Protein AF-R1BQ73-F1 (afdb_monomer_lite)

Secondary structure (DSSP, 8-state):
-------HIIIIIIHHHHHTTT---S--EEE---TT---SS--SEEEEEEEEETTEEEEEEEES-EETTTHHHHHHHHHHHHHHHHHHHHHHHTTTSS-PEEEEEEEE--TTTEE--GGGHHHHHHHTTPPPP-SPPPEEEE-TT---HHHHTTS-SSS--EEEES-STTT-PPPPP------

Structure (mmCIF, N/CA/C/O backbone):
data_AF-R1BQ73-F1
#
_entry.id   AF-R1BQ73-F1
#
loop_
_atom_site.group_PDB
_atom_site.id
_atom_site.type_symbol
_atom_site.label_atom_id
_atom_site.label_alt_id
_atom_site.label_comp_id
_atom_site.label_asym_id
_atom_site.label_entity_id
_atom_site.label_seq_id
_atom_site.pdbx_PDB_ins_code
_atom_site.Cartn_x
_atom_site.Cartn_y
_atom_site.Cartn_z
_atom_site.occupancy
_atom_site.B_iso_or_equiv
_atom_site.auth_seq_id
_atom_site.auth_comp_id
_atom_site.auth_asym_id
_atom_site.auth_atom_id
_atom_site.pdbx_PDB_model_num
ATOM 1 N N . ALA A 1 1 ? 12.752 10.382 31.338 1.00 39.78 1 ALA A N 1
ATOM 2 C CA . ALA A 1 1 ? 11.543 10.122 30.535 1.00 39.78 1 ALA A CA 1
ATOM 3 C C . ALA A 1 1 ? 11.871 8.960 29.618 1.00 39.78 1 ALA A C 1
ATOM 5 O O . ALA A 1 1 ? 12.782 9.094 28.811 1.00 39.78 1 ALA A O 1
ATOM 6 N N . GLU A 1 2 ? 11.263 7.800 29.846 1.00 38.06 2 GLU A N 1
ATOM 7 C CA . GLU A 1 2 ? 11.580 6.561 29.128 1.00 38.06 2 GLU A CA 1
ATOM 8 C C . GLU A 1 2 ? 11.291 6.732 27.631 1.00 38.06 2 GLU A C 1
ATOM 10 O O . GLU A 1 2 ? 10.144 6.796 27.194 1.00 38.06 2 GLU A O 1
ATOM 15 N N . GLY A 1 3 ? 12.361 6.890 26.851 1.00 43.69 3 GLY A N 1
ATOM 16 C CA . GLY A 1 3 ? 12.331 7.074 25.404 1.00 43.69 3 GLY A CA 1
ATOM 17 C C . GLY A 1 3 ? 12.045 5.765 24.677 1.00 43.69 3 GLY A C 1
ATOM 18 O O . GLY A 1 3 ? 12.916 5.234 23.994 1.00 43.69 3 GLY A O 1
ATOM 19 N N . GLY A 1 4 ? 10.834 5.231 24.837 1.00 57.94 4 GLY A N 1
ATOM 20 C CA . GLY A 1 4 ? 10.352 4.123 24.016 1.00 57.94 4 GLY A CA 1
ATOM 21 C C . GLY A 1 4 ? 10.293 4.534 22.542 1.00 57.94 4 GLY A C 1
ATOM 22 O O . GLY A 1 4 ? 9.899 5.658 22.224 1.00 57.94 4 GLY A O 1
ATOM 23 N N . ARG A 1 5 ? 10.689 3.633 21.630 1.00 68.25 5 ARG A N 1
ATOM 24 C CA . ARG A 1 5 ? 10.511 3.820 20.179 1.00 68.25 5 ARG A CA 1
ATOM 25 C C . ARG A 1 5 ? 9.045 4.159 19.901 1.00 68.25 5 ARG A C 1
ATOM 27 O O . ARG A 1 5 ? 8.162 3.328 20.087 1.00 68.25 5 ARG A O 1
ATOM 34 N N . LEU A 1 6 ? 8.796 5.389 19.470 1.00 76.75 6 LEU A N 1
ATOM 35 C CA . LEU A 1 6 ? 7.464 5.866 19.130 1.00 76.75 6 LEU A CA 1
ATOM 36 C C . LEU A 1 6 ? 7.040 5.225 17.806 1.00 76.75 6 LEU A C 1
ATOM 38 O O . LEU A 1 6 ? 7.741 5.382 16.811 1.00 76.75 6 LEU A O 1
ATOM 42 N N . ASN A 1 7 ? 5.918 4.507 17.792 1.00 89.44 7 ASN A N 1
ATOM 43 C CA . ASN A 1 7 ? 5.330 3.943 16.579 1.00 89.44 7 ASN A CA 1
ATOM 44 C C . ASN A 1 7 ? 4.313 4.946 15.996 1.00 89.44 7 ASN A C 1
ATOM 46 O O . ASN A 1 7 ? 3.218 5.078 16.552 1.00 89.44 7 ASN A O 1
ATOM 50 N N . PRO A 1 8 ? 4.633 5.666 14.901 1.00 92.25 8 PRO A N 1
ATOM 51 C CA . PRO A 1 8 ? 3.749 6.706 14.376 1.00 92.25 8 PRO A CA 1
ATOM 52 C C . PRO A 1 8 ? 2.437 6.140 13.828 1.00 92.25 8 PRO A C 1
ATOM 54 O O . PRO A 1 8 ? 1.391 6.760 13.971 1.00 92.25 8 PRO A O 1
ATOM 57 N N . LEU A 1 9 ? 2.450 4.931 13.253 1.00 95.25 9 LEU A N 1
ATOM 58 C CA . LEU A 1 9 ? 1.227 4.296 12.757 1.00 95.25 9 LEU A CA 1
ATOM 59 C C . LEU A 1 9 ? 0.255 3.996 13.908 1.00 95.25 9 LEU A C 1
ATOM 61 O O . LEU A 1 9 ? -0.950 4.219 13.798 1.00 95.25 9 LEU A O 1
ATOM 65 N N . GLU A 1 10 ? 0.778 3.526 15.039 1.00 95.44 10 GLU A N 1
ATOM 66 C CA . GLU A 1 10 ? -0.036 3.291 16.230 1.00 95.44 10 GLU A CA 1
ATOM 67 C C . GLU A 1 10 ? -0.560 4.592 16.841 1.00 95.44 10 GLU A C 1
ATOM 69 O O . GLU A 1 10 ? -1.753 4.706 17.145 1.00 95.44 10 GLU A O 1
ATOM 74 N N . LYS A 1 11 ? 0.330 5.568 17.025 1.00 95.38 11 LYS A N 1
ATOM 75 C CA . LYS A 1 11 ? 0.035 6.823 17.716 1.00 95.38 11 LYS A CA 1
ATOM 76 C C . LYS A 1 11 ? -0.854 7.754 16.897 1.00 95.38 11 LYS A C 1
ATOM 78 O O . LYS A 1 11 ? -1.794 8.317 17.451 1.00 95.38 11 LYS A O 1
ATOM 83 N N . ASP A 1 12 ? -0.547 7.930 15.617 1.00 97.00 12 ASP A N 1
ATOM 84 C CA . ASP A 1 12 ? -1.113 8.996 14.789 1.00 97.00 12 ASP A CA 1
ATOM 85 C C . ASP A 1 12 ? -2.249 8.488 13.880 1.00 97.00 12 ASP A C 1
ATOM 87 O O . ASP A 1 12 ? -3.017 9.293 13.356 1.00 97.00 12 ASP A O 1
ATOM 91 N N . VAL A 1 13 ? -2.428 7.164 13.739 1.00 97.75 13 VAL A N 1
ATOM 92 C CA . VAL A 1 13 ? -3.486 6.568 12.895 1.00 97.75 13 VAL A CA 1
ATOM 93 C C . VAL A 1 13 ? -4.411 5.638 13.679 1.00 97.75 13 VAL A C 1
ATOM 95 O O . VAL A 1 13 ? -5.591 5.950 13.840 1.00 97.75 13 VAL A O 1
ATOM 98 N N . ILE A 1 14 ? -3.905 4.516 14.202 1.00 97.50 14 ILE A N 1
ATOM 99 C CA . ILE A 1 14 ? -4.750 3.474 14.817 1.00 97.50 14 ILE A CA 1
ATOM 100 C C . ILE A 1 14 ? -5.421 3.988 16.094 1.00 97.50 14 ILE A C 1
ATOM 102 O O . ILE A 1 14 ? -6.637 3.885 16.240 1.00 97.50 14 ILE A O 1
ATOM 106 N N . THR A 1 15 ? -4.653 4.583 17.010 1.00 97.06 15 THR A N 1
ATOM 107 C CA . THR A 1 15 ? -5.192 5.078 18.286 1.00 97.06 15 THR A CA 1
ATOM 108 C C . THR A 1 15 ? -6.257 6.166 18.085 1.00 97.06 15 THR A C 1
ATOM 110 O O . THR A 1 15 ? -7.323 6.060 18.699 1.00 97.06 15 THR A O 1
ATOM 113 N N . PRO A 1 16 ? -6.048 7.189 17.228 1.00 97.50 16 PRO A N 1
ATOM 114 C CA . PRO A 1 16 ? -7.079 8.170 16.919 1.00 97.50 16 PRO A CA 1
ATOM 115 C C . PRO A 1 16 ? -8.324 7.555 16.281 1.00 97.50 16 PRO A C 1
ATOM 117 O O . PRO A 1 16 ? -9.424 7.928 16.681 1.00 97.50 16 PRO A O 1
ATOM 120 N N . LEU A 1 17 ? -8.179 6.605 15.349 1.00 97.69 17 LEU A N 1
ATOM 121 C CA . LEU A 1 17 ? -9.323 5.920 14.735 1.00 97.69 17 LEU A CA 1
ATOM 122 C C . LEU A 1 17 ? -10.163 5.171 15.777 1.00 97.69 17 LEU A C 1
ATOM 124 O O . LEU A 1 17 ? -11.385 5.311 15.773 1.0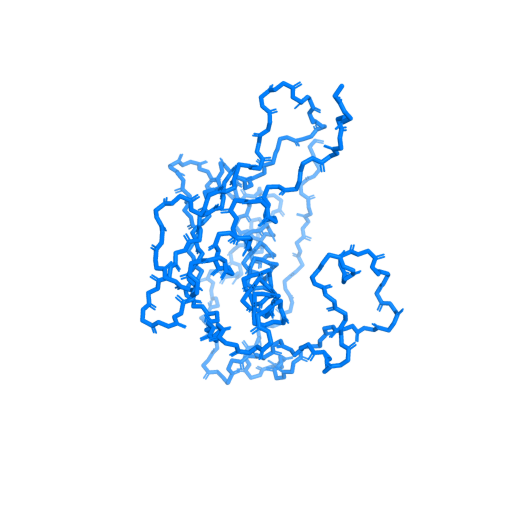0 97.69 17 LEU A O 1
ATOM 128 N N . CYS A 1 18 ? -9.530 4.449 16.707 1.00 97.31 18 CYS A N 1
ATOM 129 C CA . CYS A 1 18 ? -10.241 3.769 17.792 1.00 97.31 18 CYS A CA 1
ATOM 130 C C . CYS A 1 18 ? -10.946 4.768 18.723 1.00 97.31 18 CYS A C 1
ATOM 132 O O . CYS A 1 18 ? -12.147 4.664 18.955 1.00 97.31 18 CYS A O 1
ATOM 134 N N . LYS A 1 19 ? -10.221 5.778 19.229 1.00 96.94 19 LYS A N 1
ATOM 135 C CA . LYS A 1 19 ? -10.767 6.760 20.187 1.00 96.94 19 LYS A CA 1
ATOM 136 C C . LYS A 1 19 ? -11.910 7.588 19.607 1.00 96.94 19 LYS A C 1
ATOM 138 O O . LYS A 1 19 ? -12.814 7.978 20.337 1.00 96.94 19 LYS A O 1
ATOM 143 N N . ARG A 1 20 ? -11.856 7.864 18.305 1.00 95.25 20 ARG A N 1
ATOM 144 C CA . ARG A 1 20 ? -12.868 8.638 17.582 1.00 95.25 20 ARG A CA 1
ATOM 145 C C . ARG A 1 20 ? -13.931 7.767 16.929 1.00 95.25 20 ARG A C 1
ATOM 147 O O . ARG A 1 20 ? -14.682 8.276 16.110 1.00 95.25 20 ARG A O 1
ATOM 154 N N . ARG A 1 21 ? -13.986 6.470 17.239 1.00 95.25 21 ARG A N 1
ATOM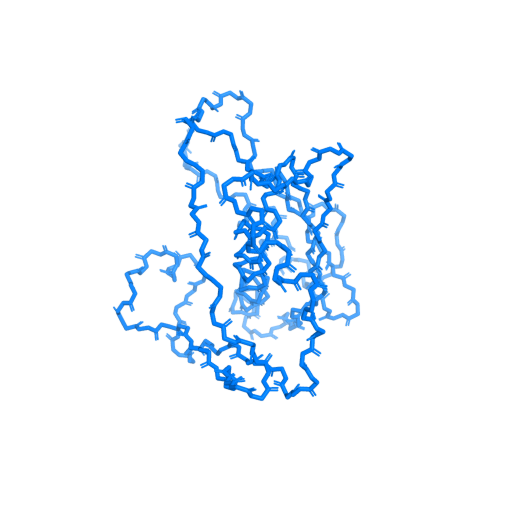 155 C CA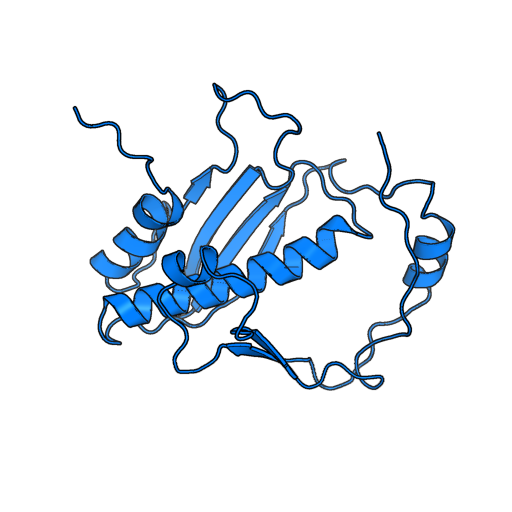 . ARG A 1 21 ? -15.035 5.569 16.738 1.00 95.25 21 ARG A CA 1
ATOM 156 C C . ARG A 1 21 ? -15.128 5.552 15.205 1.00 95.25 21 ARG A C 1
ATOM 158 O O . ARG A 1 21 ? -16.207 5.496 14.628 1.00 95.25 21 ARG A O 1
ATOM 165 N N . GLY A 1 22 ? -13.972 5.631 14.544 1.00 92.56 22 GLY A N 1
ATOM 166 C CA . GLY A 1 22 ? -13.855 5.658 13.087 1.00 92.56 22 GLY A CA 1
ATOM 167 C C . GLY A 1 22 ? -14.283 6.970 12.423 1.00 92.56 22 GLY A C 1
ATOM 168 O O . GLY A 1 22 ? -14.377 7.011 11.200 1.00 92.56 22 GLY A O 1
ATOM 169 N N . GLU A 1 23 ? -14.525 8.045 13.174 1.00 94.38 23 GLU A N 1
ATOM 170 C CA . GLU A 1 23 ? -14.870 9.335 12.579 1.00 94.38 23 GLU A CA 1
ATOM 171 C C . GLU A 1 23 ? -13.709 9.948 11.769 1.00 94.38 23 GLU A C 1
ATOM 173 O O . GLU A 1 23 ? -12.537 9.822 12.154 1.00 94.38 23 GLU A O 1
ATOM 178 N N . PRO A 1 24 ? -14.009 10.687 10.683 1.00 93.00 24 PRO A N 1
ATOM 179 C CA . PRO A 1 24 ? -12.996 11.350 9.872 1.00 93.00 24 PRO A CA 1
ATOM 180 C C . PRO A 1 24 ? -12.101 12.302 10.675 1.00 93.00 24 PRO A C 1
ATOM 182 O O . PRO A 1 24 ? -12.550 13.092 11.507 1.00 93.00 24 PRO A O 1
ATOM 185 N N . SER A 1 25 ? -10.808 12.281 10.362 1.00 92.38 25 SER A N 1
ATOM 186 C CA . SER A 1 25 ? -9.809 13.200 10.902 1.00 92.38 25 SER A CA 1
ATOM 187 C C . SER A 1 25 ? -8.858 13.625 9.790 1.00 92.38 25 SER A C 1
ATOM 189 O O . SER A 1 25 ? -8.503 12.825 8.929 1.00 92.38 25 SER A O 1
ATOM 191 N N . ARG A 1 26 ? -8.425 14.891 9.818 1.00 91.19 26 ARG A N 1
ATOM 192 C CA . ARG A 1 26 ? -7.438 15.438 8.870 1.00 91.19 26 ARG A CA 1
ATOM 193 C C . ARG A 1 26 ? -5.987 15.165 9.282 1.00 91.19 26 ARG A C 1
ATOM 195 O O . ARG A 1 26 ? -5.079 15.453 8.513 1.00 91.19 26 ARG A O 1
ATOM 202 N N . ASN A 1 27 ? -5.782 14.598 10.473 1.00 94.44 27 ASN A N 1
ATOM 203 C CA . ASN A 1 27 ? -4.470 14.474 11.112 1.00 94.44 27 ASN A CA 1
ATOM 204 C C . ASN A 1 27 ? -3.954 13.026 11.166 1.00 94.44 27 ASN A C 1
ATOM 206 O O . ASN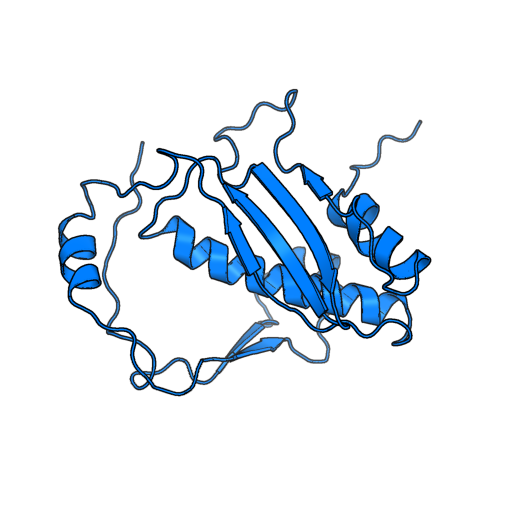 A 1 27 ? -3.028 12.751 11.919 1.00 94.44 27 ASN A O 1
ATOM 210 N N . LEU A 1 28 ? -4.551 12.096 10.411 1.00 97.44 28 LEU A N 1
ATOM 211 C CA . LEU A 1 28 ? -4.091 10.702 10.355 1.00 97.44 28 LEU A CA 1
ATOM 212 C C . LEU A 1 28 ? -2.910 10.584 9.380 1.00 97.44 28 LEU A C 1
ATOM 214 O O . LEU A 1 28 ? -3.053 10.065 8.275 1.00 97.44 28 LEU A O 1
ATOM 218 N N . ILE A 1 29 ? -1.764 11.157 9.749 1.00 97.12 29 ILE A N 1
ATOM 219 C CA . ILE A 1 29 ? -0.596 11.305 8.873 1.00 97.12 29 ILE A CA 1
ATOM 220 C C . ILE A 1 29 ? 0.631 10.695 9.547 1.00 97.12 29 ILE A C 1
ATOM 222 O O . ILE A 1 29 ? 0.907 10.967 10.711 1.00 97.12 29 ILE A O 1
ATOM 226 N N . VAL A 1 30 ? 1.396 9.920 8.782 1.00 95.94 30 VAL A N 1
ATOM 227 C CA . VAL A 1 30 ? 2.677 9.336 9.179 1.00 95.94 30 VAL A CA 1
ATOM 228 C C . VAL A 1 30 ? 3.787 9.910 8.301 1.00 95.94 30 VAL A C 1
ATOM 230 O O . VAL A 1 30 ? 3.710 9.836 7.072 1.00 95.94 30 VAL A O 1
ATOM 233 N N . SER A 1 31 ? 4.837 10.452 8.927 1.00 92.75 31 SER A N 1
ATOM 234 C CA . SER A 1 31 ? 6.104 10.758 8.248 1.00 92.75 31 SER A CA 1
ATOM 235 C C . SER A 1 31 ? 7.004 9.528 8.273 1.00 92.75 31 SER A C 1
ATOM 237 O O . SER A 1 31 ? 7.261 8.974 9.340 1.00 92.75 31 SER A O 1
ATOM 239 N N . LEU A 1 32 ? 7.495 9.118 7.105 1.00 91.44 32 LEU A N 1
ATOM 240 C CA . LEU A 1 32 ? 8.426 7.992 6.954 1.00 91.44 32 LEU A CA 1
ATOM 241 C C . LEU A 1 32 ? 9.879 8.455 6.805 1.00 91.44 32 LEU A C 1
ATOM 243 O O . LEU A 1 32 ? 10.794 7.640 6.715 1.00 91.44 32 LEU A O 1
ATOM 247 N N . VAL A 1 33 ? 10.097 9.771 6.789 1.00 87.19 33 VAL A N 1
ATOM 248 C CA . VAL A 1 33 ? 11.421 10.387 6.758 1.00 87.19 33 VAL A CA 1
ATOM 249 C C . VAL A 1 33 ? 11.648 11.093 8.084 1.00 87.19 33 VAL A C 1
ATOM 251 O O . VAL A 1 33 ? 10.822 11.898 8.520 1.00 87.19 33 VAL A O 1
ATOM 254 N N . HIS A 1 34 ? 12.782 10.799 8.714 1.00 84.38 34 HIS A N 1
ATOM 255 C CA . HIS A 1 34 ? 13.216 11.464 9.932 1.00 84.38 34 HIS A CA 1
ATOM 256 C C . HIS A 1 34 ? 14.450 12.326 9.623 1.00 84.38 34 HIS A C 1
ATOM 258 O O . HIS A 1 34 ? 15.513 11.764 9.359 1.00 84.38 34 HIS A O 1
ATOM 264 N N . PRO A 1 35 ? 14.352 13.672 9.645 1.00 80.31 35 PRO A N 1
ATOM 265 C CA . PRO A 1 35 ? 15.436 14.554 9.197 1.00 80.31 35 PRO A CA 1
ATOM 266 C C . PRO A 1 35 ? 16.765 14.350 9.927 1.00 80.31 35 PRO A C 1
ATOM 268 O O . PRO A 1 35 ? 17.824 14.507 9.332 1.00 80.31 35 PRO A O 1
ATOM 271 N N . SER A 1 36 ? 16.721 13.989 11.212 1.00 80.81 36 SER A N 1
ATOM 272 C CA . SER A 1 36 ? 17.933 13.777 12.010 1.00 80.81 36 SER A CA 1
ATOM 273 C C . SER A 1 36 ? 18.468 12.342 11.950 1.00 80.81 36 SER A C 1
ATOM 275 O O . SER A 1 36 ? 19.430 12.031 12.648 1.00 80.81 36 SER A O 1
ATOM 277 N N . GLN A 1 37 ? 17.826 11.446 11.194 1.00 79.31 37 GLN A N 1
ATOM 278 C CA . GLN A 1 37 ? 18.260 10.059 11.071 1.00 79.31 37 GLN A CA 1
ATOM 279 C C . GLN A 1 37 ? 18.924 9.853 9.713 1.00 79.31 37 GLN A C 1
ATOM 281 O O . GLN A 1 37 ? 18.264 9.831 8.673 1.00 79.31 37 GLN A O 1
ATOM 286 N N . ALA A 1 38 ? 20.242 9.664 9.733 1.00 76.88 38 ALA A N 1
ATOM 287 C CA . ALA A 1 38 ? 20.957 9.203 8.556 1.00 76.88 38 ALA A CA 1
ATOM 288 C C . ALA A 1 38 ? 20.481 7.785 8.201 1.00 76.88 38 ALA A C 1
ATOM 290 O O . ALA A 1 38 ? 20.379 6.910 9.062 1.00 76.88 38 ALA A O 1
ATOM 291 N N . THR A 1 39 ? 20.171 7.570 6.928 1.00 79.38 39 THR A N 1
ATOM 292 C CA . THR A 1 39 ? 19.784 6.267 6.378 1.00 79.38 39 THR A CA 1
ATOM 293 C C . THR A 1 39 ? 20.758 5.907 5.268 1.00 79.38 39 THR A C 1
ATOM 295 O O . THR A 1 39 ? 21.266 6.795 4.586 1.00 79.38 39 THR A O 1
ATOM 298 N N . VAL A 1 40 ? 21.034 4.611 5.093 1.00 78.69 40 VAL A N 1
ATOM 299 C CA . VAL A 1 40 ? 21.911 4.123 4.011 1.00 78.69 40 VAL A CA 1
ATOM 300 C C . VAL A 1 40 ? 21.343 4.523 2.647 1.00 78.69 40 VAL A C 1
ATOM 302 O O . VAL A 1 40 ? 22.082 4.922 1.754 1.00 78.69 40 VAL A O 1
ATOM 305 N N . GLN A 1 41 ? 20.015 4.481 2.515 1.00 78.12 41 GLN A N 1
ATOM 306 C CA . GLN A 1 41 ? 19.274 5.025 1.386 1.00 78.12 41 GLN A CA 1
ATOM 307 C C . GLN A 1 41 ? 18.032 5.754 1.912 1.00 78.12 41 GLN A C 1
ATOM 309 O O . GLN A 1 41 ? 17.320 5.193 2.752 1.00 78.12 41 GLN A O 1
ATOM 314 N N . PRO A 1 42 ? 17.732 6.979 1.440 1.00 77.88 42 PRO A N 1
ATOM 315 C CA . PRO A 1 42 ? 16.539 7.676 1.892 1.00 77.88 42 PRO A CA 1
ATOM 316 C C . PRO A 1 42 ? 15.274 6.937 1.436 1.00 77.88 42 PRO A C 1
ATOM 318 O O . PRO A 1 42 ? 15.216 6.423 0.319 1.00 77.88 42 PRO A O 1
ATOM 321 N N . ALA A 1 43 ? 14.222 6.939 2.254 1.00 82.56 43 ALA A N 1
ATOM 322 C CA . ALA A 1 43 ? 12.967 6.262 1.925 1.00 82.56 43 ALA A CA 1
ATOM 323 C C . ALA A 1 43 ? 12.339 6.810 0.628 1.00 82.56 43 ALA A C 1
ATOM 325 O O . ALA A 1 43 ? 12.235 8.026 0.453 1.00 82.56 43 ALA A O 1
ATOM 326 N N . CYS A 1 44 ? 11.916 5.926 -0.280 1.00 90.38 44 CYS A N 1
ATOM 327 C CA . CYS A 1 44 ? 11.204 6.302 -1.508 1.00 90.38 44 CYS A CA 1
ATOM 328 C C . CYS A 1 44 ? 9.823 6.896 -1.200 1.00 90.38 44 CYS A C 1
ATOM 330 O O . CYS A 1 44 ? 9.469 7.953 -1.723 1.00 90.38 44 CYS A O 1
ATOM 332 N N . THR A 1 45 ? 9.079 6.262 -0.290 1.00 94.19 45 THR A N 1
ATOM 333 C CA . THR A 1 45 ? 7.817 6.792 0.243 1.00 94.19 45 THR A CA 1
ATOM 334 C C . THR A 1 45 ? 8.121 7.731 1.405 1.00 94.19 45 THR A C 1
ATOM 336 O O . THR A 1 45 ? 8.754 7.333 2.379 1.00 94.19 45 THR A O 1
ATOM 339 N N . SER A 1 46 ? 7.696 8.987 1.298 1.00 93.75 46 SER A N 1
ATOM 340 C CA . SER A 1 46 ? 8.020 10.036 2.267 1.00 93.75 46 SER A CA 1
ATOM 341 C C . SER A 1 46 ? 6.957 10.204 3.350 1.00 93.75 46 SER A C 1
ATOM 343 O O . SER A 1 46 ? 7.291 10.475 4.504 1.00 93.75 46 SER A O 1
ATOM 345 N N . SER A 1 47 ? 5.684 10.024 3.001 1.00 95.88 47 SER A N 1
ATOM 346 C CA . SER A 1 47 ? 4.574 10.115 3.947 1.00 95.88 47 SER A CA 1
ATOM 347 C C . SER A 1 47 ? 3.385 9.256 3.526 1.00 95.88 47 SER A C 1
ATOM 349 O O . SER A 1 47 ? 3.221 8.923 2.350 1.00 95.88 47 SER A O 1
ATOM 351 N N . ALA A 1 48 ? 2.559 8.921 4.515 1.00 97.75 48 ALA A N 1
ATOM 352 C CA . ALA A 1 48 ? 1.308 8.194 4.362 1.00 97.75 48 ALA A CA 1
ATOM 353 C C . ALA A 1 48 ? 0.188 8.944 5.096 1.00 97.75 48 ALA A C 1
ATOM 355 O O . ALA A 1 48 ? 0.313 9.240 6.283 1.00 97.75 48 ALA A O 1
ATOM 356 N N . GLN A 1 49 ? -0.903 9.253 4.402 1.00 98.12 49 GLN A N 1
ATOM 357 C CA . GLN A 1 49 ? -2.084 9.906 4.955 1.00 98.12 49 GLN A CA 1
ATOM 358 C C . GLN A 1 49 ? -3.292 8.985 4.835 1.00 98.12 49 GLN A C 1
ATOM 360 O O . GLN A 1 49 ? -3.670 8.574 3.741 1.00 98.12 49 GLN A O 1
ATOM 365 N N . PHE A 1 50 ? -3.933 8.718 5.964 1.00 98.44 50 PHE A N 1
ATOM 366 C CA . PHE A 1 50 ? -5.173 7.967 6.038 1.00 98.44 50 PHE A CA 1
ATOM 367 C C . PHE A 1 50 ? -6.363 8.924 6.110 1.00 98.44 50 PHE A C 1
ATOM 369 O O . PHE A 1 50 ? -6.280 10.015 6.676 1.00 98.44 50 PHE A O 1
ATOM 376 N N . SER A 1 51 ? -7.499 8.521 5.553 1.00 97.56 51 SER A N 1
ATOM 377 C CA . SER A 1 51 ? -8.739 9.289 5.667 1.00 97.56 51 SER A CA 1
ATOM 378 C C . SER A 1 51 ? -9.946 8.366 5.687 1.00 97.56 51 SER A C 1
ATOM 380 O O . SER A 1 51 ? -9.941 7.329 5.034 1.00 97.56 51 SER A O 1
ATOM 382 N N . VAL A 1 52 ? -10.982 8.733 6.440 1.00 97.88 52 VAL A N 1
ATOM 383 C CA . VAL A 1 52 ? -12.238 7.977 6.460 1.00 97.88 52 VAL A CA 1
ATOM 384 C C . VAL A 1 52 ? -13.259 8.673 5.573 1.00 97.88 52 VAL A C 1
ATOM 386 O O . VAL A 1 52 ? -13.546 9.857 5.764 1.00 97.88 52 VAL A O 1
ATOM 389 N N . ARG A 1 53 ? -13.835 7.934 4.623 1.00 93.25 53 ARG A N 1
ATOM 390 C CA . ARG A 1 53 ? -14.906 8.403 3.741 1.00 93.25 53 ARG A CA 1
ATOM 391 C C . ARG A 1 53 ? -15.937 7.299 3.535 1.00 93.25 53 ARG A C 1
ATOM 393 O O . ARG A 1 53 ? -15.612 6.244 3.007 1.00 93.25 53 ARG A O 1
ATOM 400 N N . GLY A 1 54 ? -17.186 7.550 3.931 1.00 90.19 54 GLY A N 1
ATOM 401 C CA . GLY A 1 54 ? -18.302 6.629 3.676 1.00 90.19 54 GLY A CA 1
ATOM 402 C C . GLY A 1 54 ? -18.099 5.219 4.244 1.00 90.19 54 GLY A C 1
ATOM 403 O O . GLY A 1 54 ? -18.361 4.248 3.547 1.00 90.19 54 GLY A O 1
ATOM 404 N N . GLY A 1 55 ? -17.572 5.101 5.469 1.00 94.31 55 GLY A N 1
ATOM 405 C CA . GLY A 1 55 ? -17.280 3.802 6.098 1.00 94.31 55 GLY A CA 1
ATOM 406 C C . GLY A 1 55 ? -16.022 3.101 5.569 1.00 94.31 55 GLY A C 1
ATOM 407 O O . GLY A 1 55 ? -15.725 1.982 5.979 1.00 94.31 55 GLY A O 1
ATOM 408 N N . SER A 1 56 ? -15.262 3.758 4.692 1.00 97.25 56 SER A N 1
ATOM 409 C CA . SER A 1 56 ? -14.031 3.233 4.112 1.00 97.25 56 SER A CA 1
ATOM 410 C C . SER A 1 56 ? -12.810 4.032 4.562 1.00 97.25 56 SER A C 1
ATOM 412 O O . SER A 1 56 ? -12.871 5.257 4.664 1.00 97.25 56 SER A O 1
ATOM 414 N N . LEU A 1 57 ? -11.701 3.341 4.820 1.00 98.44 57 LEU A N 1
ATOM 415 C CA . LEU A 1 57 ? -10.388 3.906 5.104 1.00 98.44 57 LEU A CA 1
ATOM 416 C C . LEU A 1 57 ? -9.593 3.991 3.797 1.00 98.44 57 LEU A C 1
ATOM 418 O O . LEU A 1 57 ? -9.190 2.968 3.248 1.00 98.44 57 LEU A O 1
ATOM 422 N N . ASP A 1 58 ? -9.374 5.201 3.303 1.00 98.25 58 ASP A N 1
ATOM 423 C CA . ASP A 1 58 ? -8.532 5.489 2.141 1.00 98.25 58 ASP A CA 1
ATOM 424 C C . ASP A 1 58 ? -7.097 5.809 2.597 1.00 98.25 58 ASP A C 1
ATOM 426 O O . ASP A 1 58 ? -6.885 6.329 3.698 1.00 98.25 58 ASP A O 1
ATOM 430 N N . LEU A 1 59 ? -6.119 5.548 1.726 1.00 98.56 59 LEU A N 1
ATOM 431 C CA . LEU A 1 59 ? -4.697 5.818 1.944 1.00 98.56 59 LEU A CA 1
ATOM 432 C C . LEU A 1 59 ? -4.112 6.598 0.766 1.00 98.56 59 LEU A C 1
ATOM 434 O O . LEU A 1 59 ? -4.198 6.165 -0.381 1.00 98.56 59 LEU A O 1
ATOM 438 N N . ALA A 1 60 ? -3.476 7.727 1.056 1.00 98.12 60 ALA A N 1
ATOM 439 C CA . ALA A 1 60 ? -2.695 8.506 0.108 1.00 98.12 60 ALA A CA 1
ATOM 440 C C . ALA A 1 60 ? -1.216 8.490 0.506 1.00 98.12 60 ALA A C 1
ATOM 442 O O . ALA A 1 60 ? -0.868 8.778 1.651 1.00 98.12 60 ALA A O 1
ATOM 443 N N . LEU A 1 61 ? -0.342 8.164 -0.439 1.00 98.06 61 LEU A N 1
ATOM 444 C CA . LEU A 1 61 ? 1.105 8.120 -0.257 1.00 98.06 61 LEU A CA 1
ATOM 445 C C . LEU A 1 61 ? 1.767 9.212 -1.080 1.00 98.06 61 LEU A C 1
ATOM 447 O O . LEU A 1 61 ? 1.360 9.448 -2.213 1.00 98.06 61 LEU A O 1
ATOM 451 N N . GLN A 1 62 ? 2.830 9.809 -0.551 1.00 97.06 62 GLN A N 1
ATOM 452 C CA . GLN A 1 62 ? 3.732 10.661 -1.322 1.00 97.06 62 GLN A CA 1
ATOM 453 C C . GLN A 1 62 ? 5.045 9.911 -1.537 1.00 97.06 62 GLN A C 1
ATOM 455 O O . GLN A 1 62 ? 5.712 9.573 -0.556 1.00 97.06 62 GLN A O 1
ATOM 460 N N . GLN A 1 63 ? 5.448 9.677 -2.788 1.00 96.44 63 GLN A N 1
ATOM 461 C CA . GLN A 1 63 ? 6.761 9.097 -3.089 1.00 96.44 63 GLN A CA 1
ATOM 462 C C . GLN A 1 63 ? 7.665 10.116 -3.774 1.00 96.44 63 GLN A C 1
ATOM 464 O O . GLN A 1 63 ? 7.352 10.629 -4.847 1.00 96.44 63 GLN A O 1
ATOM 469 N N . ARG A 1 64 ? 8.825 10.385 -3.171 1.00 93.75 64 ARG A N 1
ATOM 470 C CA . ARG A 1 64 ? 9.843 11.285 -3.739 1.00 93.75 64 ARG A CA 1
ATOM 471 C C . ARG A 1 64 ? 10.601 10.662 -4.915 1.00 93.75 64 ARG A C 1
ATOM 473 O O . ARG A 1 64 ? 11.287 11.374 -5.635 1.00 93.75 64 ARG A O 1
ATOM 480 N N . SER A 1 65 ? 10.531 9.341 -5.053 1.00 93.00 65 SER A N 1
ATOM 481 C CA . SER A 1 65 ? 11.269 8.537 -6.025 1.00 93.00 65 SER A CA 1
ATOM 482 C C . SER A 1 65 ? 10.514 7.227 -6.216 1.00 93.00 65 SER A C 1
ATOM 484 O O . SER A 1 65 ? 10.189 6.585 -5.220 1.00 93.00 65 SER A O 1
ATOM 486 N N . SER A 1 66 ? 10.217 6.842 -7.453 1.00 94.62 66 SER A N 1
ATOM 487 C CA . SER A 1 66 ? 9.492 5.609 -7.760 1.00 94.62 66 SER A CA 1
ATOM 488 C C . SER A 1 66 ? 10.019 4.988 -9.054 1.00 94.62 66 SER A C 1
ATOM 490 O O . SER A 1 66 ? 9.852 5.562 -10.133 1.00 94.62 66 SER A O 1
ATOM 492 N N . ASP A 1 67 ? 10.671 3.829 -8.926 1.00 94.12 67 ASP A N 1
ATOM 493 C CA . ASP A 1 67 ? 10.973 2.957 -10.062 1.00 94.12 67 ASP A CA 1
ATOM 494 C C . ASP A 1 67 ? 9.653 2.351 -10.538 1.00 94.12 67 ASP A C 1
ATOM 496 O O . ASP A 1 67 ? 9.057 1.521 -9.849 1.00 94.12 67 ASP A O 1
ATOM 500 N N . VAL A 1 68 ? 9.177 2.778 -11.704 1.00 93.06 68 VAL A N 1
ATOM 501 C CA . VAL A 1 68 ? 7.846 2.402 -12.196 1.00 93.06 68 VAL A CA 1
ATOM 502 C C . VAL A 1 68 ? 7.748 0.941 -12.640 1.00 93.06 68 VAL A C 1
ATOM 504 O O . VAL A 1 68 ? 6.636 0.445 -12.810 1.00 93.06 68 VAL A O 1
ATOM 507 N N . ILE A 1 69 ? 8.877 0.248 -12.829 1.00 92.50 69 ILE A N 1
ATOM 508 C CA . ILE A 1 69 ? 8.907 -1.145 -13.289 1.00 92.50 69 ILE A CA 1
ATOM 509 C C . ILE A 1 69 ? 8.952 -2.108 -12.105 1.00 92.50 69 ILE A C 1
ATOM 511 O O . ILE A 1 69 ? 8.190 -3.073 -12.070 1.00 92.50 69 ILE A O 1
ATOM 515 N N . LEU A 1 70 ? 9.841 -1.858 -11.142 1.00 90.88 70 LEU A N 1
ATOM 516 C CA . LEU A 1 70 ? 10.052 -2.745 -9.994 1.00 90.88 70 LEU A CA 1
ATOM 517 C C . LEU A 1 70 ? 9.408 -2.219 -8.712 1.00 90.88 70 LEU A C 1
ATOM 519 O O . LEU A 1 70 ? 8.686 -2.951 -8.033 1.00 90.88 70 LEU A O 1
ATOM 523 N N . GLY A 1 71 ? 9.671 -0.956 -8.380 1.00 92.31 71 GLY A N 1
ATOM 524 C CA . GLY A 1 71 ? 9.282 -0.358 -7.105 1.00 92.31 71 GLY A CA 1
ATOM 525 C C . GLY A 1 71 ? 7.780 -0.125 -6.998 1.00 92.31 71 GLY A C 1
ATOM 526 O O . GLY A 1 71 ? 7.144 -0.613 -6.070 1.00 92.31 71 GLY A O 1
ATOM 527 N N . LEU A 1 72 ? 7.190 0.569 -7.972 1.00 94.38 72 LEU A N 1
ATOM 528 C CA . LEU A 1 72 ? 5.792 0.990 -7.919 1.00 94.38 72 LEU A CA 1
ATOM 529 C C . LEU A 1 72 ? 4.798 -0.186 -7.817 1.00 94.38 72 LEU A C 1
ATOM 531 O O . LEU A 1 72 ? 3.901 -0.104 -6.974 1.00 94.38 72 LEU A O 1
ATOM 535 N N . PRO A 1 73 ? 4.921 -1.287 -8.592 1.00 93.06 73 PRO A N 1
ATOM 536 C CA . PRO A 1 73 ? 4.025 -2.436 -8.434 1.00 93.06 73 PRO A CA 1
ATOM 537 C C . PRO A 1 73 ? 4.155 -3.104 -7.060 1.00 93.06 73 PRO A C 1
ATOM 539 O O . PRO A 1 73 ? 3.147 -3.477 -6.456 1.00 93.06 73 PRO A O 1
ATOM 542 N N . HIS A 1 74 ? 5.384 -3.222 -6.548 1.00 92.62 74 HIS A N 1
ATOM 543 C CA . HIS A 1 74 ? 5.645 -3.773 -5.221 1.00 92.62 74 HIS A CA 1
ATOM 544 C C . HIS A 1 74 ? 5.053 -2.883 -4.119 1.00 92.62 74 HIS A C 1
ATOM 546 O O . HIS A 1 74 ? 4.345 -3.371 -3.238 1.00 92.62 74 HIS A O 1
ATOM 552 N N . ASP A 1 75 ? 5.269 -1.570 -4.202 1.00 94.75 75 ASP A N 1
ATOM 553 C CA . ASP A 1 75 ? 4.728 -0.597 -3.256 1.00 94.75 75 ASP A CA 1
ATOM 554 C C . ASP A 1 75 ? 3.197 -0.597 -3.267 1.00 94.75 75 ASP A C 1
ATOM 556 O O . ASP A 1 75 ? 2.578 -0.608 -2.204 1.00 94.75 75 ASP A O 1
ATOM 560 N N . ALA A 1 76 ? 2.568 -0.651 -4.444 1.00 94.81 76 ALA A N 1
ATOM 561 C CA . ALA A 1 76 ? 1.116 -0.747 -4.555 1.00 94.81 76 ALA A CA 1
ATOM 562 C C . ALA A 1 76 ? 0.572 -1.993 -3.836 1.00 94.81 76 ALA A C 1
ATOM 564 O O . ALA A 1 76 ? -0.404 -1.897 -3.088 1.00 94.81 76 ALA A O 1
ATOM 565 N N . TYR A 1 77 ? 1.231 -3.145 -3.999 1.00 92.88 77 TYR A N 1
ATOM 566 C CA . TYR A 1 77 ? 0.866 -4.370 -3.293 1.00 92.88 77 TYR A CA 1
ATOM 567 C C . TYR A 1 77 ? 1.040 -4.226 -1.775 1.00 92.88 77 TYR A C 1
ATOM 569 O O . TYR A 1 77 ? 0.071 -4.391 -1.030 1.00 92.88 77 TYR A O 1
ATOM 577 N N . VAL A 1 78 ? 2.233 -3.855 -1.303 1.00 93.12 78 VAL A N 1
ATOM 578 C CA . VAL A 1 78 ? 2.541 -3.762 0.134 1.00 93.12 78 VAL A CA 1
ATOM 579 C C . VAL A 1 78 ? 1.629 -2.761 0.839 1.00 93.12 78 VAL A C 1
ATOM 581 O O . VAL A 1 78 ? 1.051 -3.073 1.882 1.00 93.12 78 VAL A O 1
ATOM 584 N N . TRP A 1 79 ? 1.431 -1.576 0.263 1.00 96.50 79 TRP A N 1
ATOM 585 C CA . TRP A 1 79 ? 0.577 -0.561 0.871 1.00 96.50 79 TRP A CA 1
ATOM 586 C C . TRP A 1 79 ? -0.907 -0.911 0.825 1.00 96.50 79 TRP A C 1
ATOM 588 O O . TRP A 1 79 ? -1.634 -0.536 1.747 1.00 96.50 79 TRP A O 1
ATOM 598 N N . SER A 1 80 ? -1.360 -1.675 -0.176 1.00 95.38 80 SER A N 1
ATOM 599 C CA . SER A 1 80 ? -2.716 -2.231 -0.154 1.00 95.38 80 SER A CA 1
ATOM 600 C C . SER A 1 80 ? -2.892 -3.184 1.032 1.00 95.38 80 SER A C 1
ATOM 602 O O . SER A 1 80 ? -3.839 -3.037 1.805 1.00 95.38 80 SER A O 1
ATOM 604 N N . VAL A 1 81 ? -1.930 -4.083 1.269 1.00 94.12 81 VAL A N 1
ATOM 605 C CA . VAL A 1 81 ? -1.957 -5.005 2.413 1.00 94.12 81 VAL A CA 1
ATOM 606 C C . VAL A 1 81 ? -1.945 -4.230 3.731 1.00 94.12 81 VAL A C 1
ATOM 608 O O . VAL A 1 81 ? -2.783 -4.491 4.594 1.00 94.12 81 VAL A O 1
ATOM 611 N N . ILE A 1 82 ? -1.073 -3.227 3.879 1.00 95.38 82 ILE A N 1
ATOM 612 C CA . ILE A 1 82 ? -1.025 -2.374 5.078 1.00 95.38 82 ILE A CA 1
ATOM 613 C C . ILE A 1 82 ? -2.371 -1.683 5.317 1.00 95.38 82 ILE A C 1
ATOM 615 O O . ILE A 1 82 ? -2.859 -1.689 6.446 1.00 95.38 82 ILE A O 1
ATOM 619 N N . LEU A 1 83 ? -3.005 -1.132 4.279 1.00 97.50 83 LEU A N 1
ATOM 620 C CA . LEU A 1 83 ? -4.314 -0.488 4.400 1.00 97.50 83 LEU A CA 1
ATOM 621 C C . LEU A 1 83 ? -5.372 -1.447 4.967 1.00 97.50 83 LEU A C 1
ATOM 623 O O . LEU A 1 83 ? -6.081 -1.106 5.919 1.00 97.50 83 LEU A O 1
ATOM 627 N N . HIS A 1 84 ? -5.432 -2.668 4.431 1.00 95.81 84 HIS A N 1
ATOM 628 C CA . HIS A 1 84 ? -6.313 -3.721 4.934 1.00 95.81 84 HIS A CA 1
ATOM 629 C C . HIS A 1 84 ? -5.997 -4.107 6.385 1.00 95.81 84 HIS A C 1
ATOM 631 O O . HIS A 1 84 ? -6.915 -4.271 7.195 1.00 95.81 84 HIS A O 1
ATOM 637 N N . LEU A 1 85 ? -4.716 -4.230 6.738 1.00 95.69 85 LEU A N 1
ATOM 638 C CA . LEU A 1 85 ? -4.301 -4.595 8.090 1.00 95.69 85 LEU A CA 1
ATOM 639 C C . LEU A 1 85 ? -4.592 -3.492 9.116 1.00 95.69 85 LEU A C 1
ATOM 641 O O . LEU A 1 85 ? -4.995 -3.816 10.230 1.00 95.69 85 LEU A O 1
ATOM 645 N N . VAL A 1 86 ? -4.461 -2.211 8.757 1.00 97.38 86 VAL A N 1
ATOM 646 C CA . VAL A 1 86 ? -4.819 -1.083 9.637 1.00 97.38 86 VAL A CA 1
ATOM 647 C C . VAL A 1 86 ? -6.318 -1.087 9.932 1.00 97.38 86 VAL A C 1
ATOM 649 O O . VAL A 1 86 ? -6.709 -1.023 11.098 1.00 97.38 86 VAL A O 1
ATOM 652 N N . ALA A 1 87 ? -7.165 -1.225 8.906 1.00 97.06 87 ALA A N 1
ATOM 653 C CA . ALA A 1 87 ? -8.614 -1.308 9.093 1.00 97.06 87 ALA A CA 1
ATOM 654 C C . ALA A 1 87 ? -9.006 -2.504 9.984 1.00 97.06 87 ALA A C 1
ATOM 656 O O . ALA A 1 87 ? -9.817 -2.371 10.906 1.00 97.06 87 ALA A O 1
ATOM 657 N N . ARG A 1 88 ? -8.372 -3.665 9.764 1.00 95.88 88 ARG A N 1
ATOM 658 C CA . ARG A 1 88 ? -8.553 -4.862 10.597 1.00 95.88 88 ARG A CA 1
ATOM 659 C C . ARG A 1 88 ? -8.114 -4.639 12.045 1.00 95.88 88 ARG A C 1
ATOM 661 O O . ARG A 1 88 ? -8.820 -5.064 12.955 1.00 95.88 88 ARG A O 1
ATOM 668 N N . GLU A 1 89 ? -6.966 -4.008 12.265 1.00 96.69 89 GLU A N 1
ATOM 669 C CA . GLU A 1 89 ? -6.422 -3.766 13.603 1.00 96.69 89 GLU A CA 1
ATOM 670 C C . GLU A 1 89 ? -7.320 -2.822 14.411 1.00 96.69 89 GLU A C 1
ATOM 672 O O . GLU A 1 89 ? -7.583 -3.086 15.582 1.00 96.69 89 GLU A O 1
ATOM 677 N N . VAL A 1 90 ? -7.866 -1.776 13.782 1.00 97.81 90 VAL A N 1
ATOM 678 C CA . VAL A 1 90 ? -8.857 -0.885 14.413 1.00 97.81 90 VAL A CA 1
ATOM 679 C C . VAL A 1 90 ? -10.111 -1.663 14.813 1.00 97.81 90 VAL A C 1
ATOM 681 O O . VAL A 1 90 ? -10.554 -1.564 15.958 1.00 97.81 90 VAL A O 1
ATOM 684 N N . ARG A 1 91 ? -10.648 -2.497 13.913 1.00 97.19 91 ARG A N 1
ATOM 685 C CA . ARG A 1 91 ? -11.800 -3.358 14.220 1.00 97.19 91 ARG A CA 1
ATOM 686 C C . ARG A 1 91 ? -11.513 -4.292 15.395 1.00 97.19 91 ARG A C 1
ATOM 688 O O . ARG A 1 91 ? -12.350 -4.436 16.278 1.00 97.19 91 ARG A O 1
ATOM 695 N N . ARG A 1 92 ? -10.328 -4.909 15.418 1.00 95.56 92 ARG A N 1
ATOM 696 C CA . ARG A 1 92 ? -9.893 -5.817 16.488 1.00 95.56 92 ARG A CA 1
ATOM 697 C C . ARG A 1 92 ? -9.799 -5.103 17.838 1.00 95.56 92 ARG A C 1
ATOM 699 O O . ARG A 1 92 ? -10.278 -5.634 18.824 1.00 95.56 92 ARG A O 1
ATOM 706 N N . ARG A 1 93 ? -9.197 -3.910 17.886 1.00 96.62 93 ARG A N 1
ATOM 707 C CA . ARG A 1 93 ? -9.004 -3.130 19.127 1.00 96.62 93 ARG A CA 1
ATOM 708 C C . ARG A 1 93 ? -10.280 -2.501 19.682 1.00 96.62 93 ARG A C 1
ATOM 710 O O . ARG A 1 93 ? -10.261 -1.995 20.797 1.00 96.62 93 ARG A O 1
ATOM 717 N N . THR A 1 94 ? -11.339 -2.463 18.884 1.00 97.38 94 THR A N 1
ATOM 718 C CA . THR A 1 94 ? -12.637 -1.885 19.254 1.00 97.38 94 THR A CA 1
ATOM 719 C C . THR A 1 94 ? -13.717 -2.956 19.385 1.00 97.38 94 THR A C 1
ATOM 721 O O . THR A 1 94 ? -14.898 -2.629 19.371 1.00 97.38 94 THR A O 1
ATOM 724 N N . ASP A 1 95 ? -13.333 -4.236 19.447 1.00 96.19 95 ASP A N 1
ATOM 725 C CA . ASP A 1 95 ? -14.252 -5.378 19.536 1.00 96.19 95 ASP A CA 1
ATOM 726 C C . ASP A 1 95 ? -15.377 -5.343 18.482 1.00 96.19 95 ASP A C 1
ATOM 728 O O . ASP A 1 95 ? -16.512 -5.755 18.711 1.00 96.19 95 ASP A O 1
ATOM 732 N N . GLY A 1 96 ? -15.054 -4.849 17.282 1.00 95.81 96 GLY A N 1
ATOM 733 C CA . GLY A 1 96 ? -15.982 -4.746 16.159 1.00 95.81 96 GLY A CA 1
ATOM 734 C C . GLY A 1 96 ? -16.844 -3.484 16.119 1.00 95.81 96 GLY A C 1
ATOM 735 O O . GLY A 1 96 ? -17.547 -3.304 15.127 1.00 95.81 96 GLY A O 1
ATOM 736 N N . GLU A 1 97 ? -16.766 -2.603 17.119 1.00 96.75 97 GLU A N 1
ATOM 737 C CA . GLU A 1 97 ? -17.520 -1.343 17.163 1.00 96.75 97 GLU A CA 1
ATOM 738 C C . GLU A 1 97 ? -17.169 -0.418 15.988 1.00 96.75 97 GLU A C 1
ATOM 740 O O . GLU A 1 97 ? -18.051 0.207 15.398 1.00 96.75 97 GLU A O 1
ATOM 745 N N . VAL A 1 98 ? -15.890 -0.370 15.599 1.00 97.06 98 VAL A N 1
ATOM 746 C CA . VAL A 1 98 ? -15.441 0.355 14.407 1.00 97.06 98 VAL A CA 1
ATOM 747 C C . VAL A 1 98 ? -15.201 -0.629 13.268 1.00 97.06 98 VAL A C 1
ATOM 749 O O . VAL A 1 98 ? -14.213 -1.364 13.248 1.00 97.06 98 VAL A O 1
ATOM 752 N N . ALA A 1 99 ? -16.092 -0.617 12.280 1.00 95.06 99 ALA A N 1
ATOM 753 C CA . ALA A 1 99 ? -15.997 -1.451 11.087 1.00 95.06 99 ALA A CA 1
ATOM 754 C C . ALA A 1 99 ? -15.722 -0.590 9.847 1.00 95.06 99 ALA A C 1
ATOM 756 O O . ALA A 1 99 ? -16.645 -0.104 9.198 1.00 95.06 99 ALA A O 1
ATOM 757 N N . LEU A 1 100 ? -14.440 -0.410 9.520 1.00 96.94 100 LEU A N 1
ATOM 758 C CA . LEU A 1 100 ? -14.007 0.261 8.294 1.00 96.94 100 LEU A CA 1
ATOM 759 C C . LEU A 1 100 ? -13.611 -0.769 7.232 1.00 96.94 100 LEU A C 1
ATOM 761 O O . LEU A 1 100 ? -12.909 -1.737 7.535 1.00 96.94 100 LEU A O 1
ATOM 765 N N . SER A 1 101 ? -14.016 -0.550 5.982 1.00 96.75 101 SER A N 1
ATOM 766 C CA . SER A 1 101 ? -13.444 -1.264 4.835 1.00 96.75 101 SER A CA 1
ATOM 767 C C . SER A 1 101 ? -12.135 -0.611 4.397 1.00 96.75 101 SER A C 1
ATOM 769 O O . SER A 1 101 ? -11.973 0.598 4.529 1.00 96.75 101 SER A O 1
ATOM 771 N N . ALA A 1 102 ? -11.205 -1.380 3.834 1.00 97.12 102 ALA A N 1
ATOM 772 C CA . ALA A 1 102 ? -10.112 -0.783 3.071 1.00 97.12 102 ALA A CA 1
ATOM 773 C C . ALA A 1 102 ? -10.676 -0.165 1.788 1.00 97.12 102 ALA A C 1
ATOM 775 O O . ALA A 1 102 ? -11.468 -0.797 1.087 1.00 97.12 102 ALA A O 1
ATOM 776 N N . GLY A 1 103 ? -10.287 1.073 1.521 1.00 97.00 103 GLY A N 1
ATOM 777 C CA . GLY A 1 103 ? -10.773 1.858 0.404 1.00 97.00 103 GLY A CA 1
ATOM 778 C C . GLY A 1 103 ? -9.730 2.075 -0.666 1.00 97.00 103 GLY A C 1
ATOM 779 O O . GLY A 1 103 ? -9.005 1.172 -1.078 1.00 97.00 103 GLY A O 1
ATOM 780 N N . ARG A 1 104 ? -9.675 3.313 -1.143 1.00 97.44 104 ARG A N 1
ATOM 781 C CA . ARG A 1 104 ? -8.803 3.707 -2.238 1.00 97.44 104 ARG A CA 1
ATOM 782 C C . ARG A 1 104 ? -7.376 3.919 -1.745 1.00 97.44 104 ARG A C 1
ATOM 784 O O . ARG A 1 104 ? -7.136 4.725 -0.849 1.00 97.44 104 ARG A O 1
ATOM 791 N N . LEU A 1 105 ? -6.432 3.272 -2.421 1.00 98.00 105 LEU A N 1
ATOM 792 C CA . LEU A 1 105 ? -5.011 3.598 -2.369 1.00 98.00 105 LEU A CA 1
ATOM 793 C C . LEU A 1 105 ? -4.682 4.603 -3.480 1.00 98.00 105 LEU A C 1
ATOM 795 O O . LEU A 1 105 ? -5.045 4.397 -4.635 1.00 98.00 105 LEU A O 1
ATOM 799 N N . SER A 1 106 ? -4.011 5.698 -3.137 1.00 97.81 106 SER A N 1
ATOM 800 C CA . SER A 1 106 ? -3.510 6.698 -4.087 1.00 97.81 106 SER A CA 1
ATOM 801 C C . SER A 1 106 ? -2.020 6.908 -3.867 1.00 97.81 106 SER A C 1
ATOM 803 O O . SER A 1 106 ? -1.595 7.142 -2.739 1.00 97.81 106 SER A O 1
ATOM 805 N N . ILE A 1 107 ? -1.228 6.841 -4.934 1.00 97.62 107 ILE A N 1
ATOM 806 C CA . ILE A 1 107 ? 0.218 7.067 -4.885 1.00 97.62 107 ILE A CA 1
ATOM 807 C C . ILE A 1 107 ? 0.515 8.339 -5.670 1.00 97.62 107 ILE A C 1
ATOM 809 O O . ILE A 1 107 ? 0.291 8.404 -6.877 1.00 97.62 107 ILE A O 1
ATOM 813 N N . HIS A 1 108 ? 0.976 9.367 -4.968 1.00 97.00 108 HIS A N 1
ATOM 814 C CA . HIS A 1 108 ? 1.300 10.665 -5.531 1.00 97.00 108 HIS A CA 1
ATOM 815 C C . HIS A 1 108 ? 2.793 10.731 -5.845 1.00 97.00 108 HIS A C 1
ATOM 817 O O . HIS A 1 108 ? 3.648 10.557 -4.972 1.00 97.00 108 HIS A O 1
ATOM 823 N N . LEU A 1 109 ? 3.080 10.984 -7.119 1.00 96.31 109 LEU A N 1
ATOM 824 C CA . LEU A 1 109 ? 4.420 11.113 -7.671 1.00 96.31 109 LEU A CA 1
ATOM 825 C C . LEU A 1 109 ? 4.619 12.570 -8.114 1.00 96.31 109 LEU A C 1
ATOM 827 O O . LEU A 1 109 ? 3.986 12.997 -9.082 1.00 96.31 109 LEU A O 1
ATOM 831 N N . PRO A 1 110 ? 5.440 13.366 -7.407 1.00 93.62 110 PRO A N 1
ATOM 832 C CA . PRO A 1 110 ? 5.842 14.689 -7.869 1.00 93.62 110 PRO A CA 1
ATOM 833 C C . PRO A 1 110 ? 6.551 14.635 -9.230 1.00 93.62 110 PRO A C 1
ATOM 835 O O . PRO A 1 110 ? 7.073 13.601 -9.644 1.00 93.62 110 PRO A O 1
ATOM 838 N N . ALA A 1 111 ? 6.613 15.772 -9.923 1.00 93.06 111 ALA A N 1
ATOM 839 C CA . ALA A 1 111 ? 7.296 15.853 -11.211 1.00 93.06 111 ALA A CA 1
ATOM 840 C C . ALA A 1 111 ? 8.750 15.350 -11.106 1.00 93.06 111 ALA A C 1
ATOM 842 O O . ALA A 1 111 ? 9.499 15.774 -10.226 1.00 93.06 111 ALA A O 1
ATOM 843 N N . GLY A 1 112 ? 9.130 14.434 -12.001 1.00 90.12 112 GLY A N 1
ATOM 844 C CA . GLY A 1 112 ? 10.465 13.832 -12.039 1.00 90.12 112 GLY A CA 1
ATOM 845 C C . GLY A 1 112 ? 10.717 12.706 -11.028 1.00 90.12 112 GLY A C 1
ATOM 846 O O . GLY A 1 112 ? 11.809 12.148 -11.040 1.00 90.12 112 GLY A O 1
ATOM 847 N N . SER A 1 113 ? 9.752 12.336 -10.175 1.00 93.25 113 SER A N 1
ATOM 848 C CA . SER A 1 113 ? 9.949 11.225 -9.230 1.00 93.25 113 SER A CA 1
ATOM 849 C C . SER A 1 113 ? 9.725 9.847 -9.856 1.00 93.25 113 SER A C 1
ATOM 851 O O . SER A 1 113 ? 10.358 8.878 -9.434 1.00 93.25 113 SER A O 1
ATOM 853 N N . ALA A 1 114 ? 8.858 9.755 -10.866 1.00 94.81 114 ALA A N 1
ATOM 854 C CA . ALA A 1 114 ? 8.638 8.545 -11.652 1.00 94.81 114 ALA A CA 1
ATOM 855 C C . ALA A 1 114 ? 9.789 8.343 -12.646 1.00 94.81 114 ALA A C 1
ATOM 857 O O . ALA A 1 114 ? 10.052 9.217 -13.474 1.00 94.81 114 ALA A O 1
ATOM 858 N N . HIS A 1 115 ? 10.462 7.198 -12.580 1.00 93.19 115 HIS A N 1
ATOM 859 C CA . HIS A 1 115 ? 11.583 6.874 -13.461 1.00 93.19 115 HIS A CA 1
ATOM 860 C C . HIS A 1 115 ? 11.642 5.374 -13.760 1.00 93.19 115 HIS A C 1
ATOM 862 O O . HIS A 1 115 ? 11.074 4.558 -13.040 1.00 93.19 115 HIS A O 1
ATOM 868 N N . ALA A 1 116 ? 12.344 5.017 -14.834 1.00 93.06 116 ALA A N 1
ATOM 869 C CA . ALA A 1 116 ? 12.689 3.645 -15.182 1.00 93.06 116 ALA A CA 1
ATOM 870 C C . ALA A 1 116 ? 14.195 3.572 -15.454 1.00 93.06 116 ALA A C 1
ATOM 872 O O . ALA A 1 116 ? 14.766 4.488 -16.049 1.00 93.06 116 ALA A O 1
ATOM 873 N N . TYR A 1 117 ? 14.841 2.491 -15.023 1.00 92.75 117 TYR A N 1
ATOM 874 C CA . TYR A 1 117 ? 16.267 2.286 -15.268 1.00 92.75 117 TYR A CA 1
ATOM 875 C C . TYR A 1 117 ? 16.521 1.750 -16.679 1.00 92.75 117 TYR A C 1
ATOM 877 O O . TYR A 1 117 ? 15.832 0.835 -17.129 1.00 92.75 117 TYR A O 1
ATOM 885 N N . ALA A 1 118 ? 17.557 2.269 -17.346 1.00 94.00 118 ALA A N 1
ATOM 886 C CA . ALA A 1 118 ? 17.910 1.902 -18.722 1.00 94.00 118 ALA A CA 1
ATOM 887 C C . ALA A 1 118 ? 18.181 0.398 -18.907 1.00 94.00 118 ALA A C 1
ATOM 889 O O . ALA A 1 118 ? 17.863 -0.163 -19.948 1.00 94.00 118 ALA A O 1
ATOM 890 N N . VAL A 1 119 ? 18.687 -0.283 -17.871 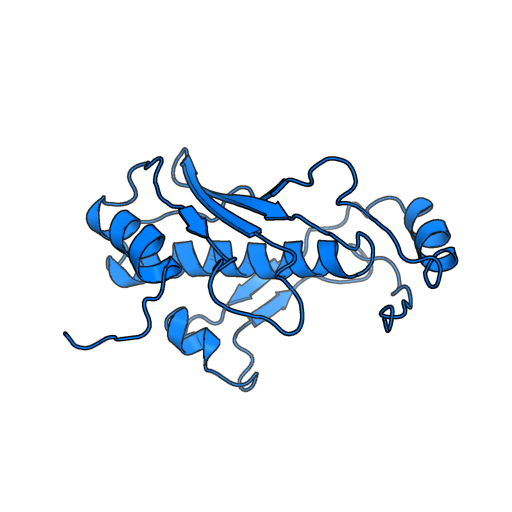1.00 94.56 119 VAL A N 1
ATOM 891 C CA . VAL A 1 119 ? 18.885 -1.746 -17.878 1.00 94.56 119 VAL A CA 1
ATOM 892 C C . VAL A 1 119 ? 17.588 -2.530 -18.134 1.00 94.56 119 VAL A C 1
ATOM 894 O O . VAL A 1 119 ? 17.636 -3.662 -18.599 1.00 94.56 119 VAL A O 1
ATOM 897 N N . ASN A 1 120 ? 16.428 -1.922 -17.869 1.00 95.00 120 ASN A N 1
ATOM 898 C CA . ASN A 1 120 ? 15.106 -2.518 -18.047 1.00 95.00 120 ASN A CA 1
ATOM 899 C C . ASN A 1 120 ? 14.344 -1.917 -19.245 1.00 95.00 120 ASN A C 1
ATOM 901 O O . ASN A 1 120 ? 13.117 -2.005 -19.294 1.00 95.00 120 ASN A O 1
ATOM 905 N N . GLU A 1 121 ? 15.030 -1.292 -20.209 1.00 94.06 121 GLU A N 1
ATOM 906 C CA . GLU A 1 121 ? 14.373 -0.672 -21.367 1.00 94.06 121 GLU A CA 1
ATOM 907 C C . GLU A 1 121 ? 13.565 -1.686 -22.193 1.00 94.06 121 GLU A C 1
ATOM 909 O O . GLU A 1 121 ? 12.408 -1.424 -22.529 1.00 94.06 121 GLU A O 1
ATOM 914 N N . ASP A 1 122 ? 14.123 -2.867 -22.466 1.00 94.94 122 ASP A N 1
ATOM 915 C CA . ASP A 1 122 ? 13.420 -3.918 -23.211 1.00 94.94 122 ASP A CA 1
ATOM 916 C C . ASP A 1 122 ? 12.181 -4.419 -22.460 1.00 94.94 122 ASP A C 1
ATOM 918 O O . ASP A 1 122 ? 11.107 -4.559 -23.050 1.00 94.94 122 ASP A O 1
ATOM 922 N N . ALA A 1 123 ? 12.291 -4.585 -21.139 1.00 94.56 123 ALA A N 1
ATOM 923 C CA . ALA A 1 123 ? 11.169 -4.934 -20.273 1.00 94.56 123 ALA A CA 1
ATOM 924 C C . ALA A 1 123 ? 10.058 -3.869 -20.317 1.00 94.56 123 ALA A C 1
ATOM 926 O O . ALA A 1 123 ? 8.874 -4.205 -20.369 1.00 94.56 123 ALA A O 1
ATOM 927 N N . LEU A 1 124 ? 10.419 -2.581 -20.352 1.00 93.62 124 LEU A N 1
ATOM 928 C CA . LEU A 1 124 ? 9.458 -1.483 -20.486 1.00 93.62 124 LEU A CA 1
ATOM 929 C C . LEU A 1 124 ? 8.777 -1.485 -21.860 1.00 93.62 124 LEU A C 1
ATOM 931 O O . LEU A 1 124 ? 7.559 -1.308 -21.962 1.00 93.62 124 LEU A O 1
ATOM 935 N N . ARG A 1 125 ? 9.551 -1.710 -22.928 1.00 94.75 125 ARG A N 1
ATOM 936 C CA . ARG A 1 125 ? 9.029 -1.825 -24.297 1.00 94.75 125 ARG A CA 1
ATOM 937 C C . ARG A 1 125 ? 8.070 -3.002 -24.421 1.00 94.75 125 ARG A C 1
ATOM 939 O O . ARG A 1 125 ? 7.043 -2.866 -25.078 1.00 94.75 125 ARG A O 1
ATOM 946 N N . GLU A 1 126 ? 8.361 -4.122 -23.774 1.00 95.19 126 GLU A N 1
ATOM 947 C CA . GLU A 1 126 ? 7.446 -5.255 -23.708 1.00 95.19 126 GLU A CA 1
ATOM 948 C C . GLU A 1 126 ? 6.179 -4.913 -22.911 1.00 95.19 126 GLU A C 1
ATOM 950 O O . GLU A 1 126 ? 5.070 -5.106 -23.412 1.00 95.19 126 GLU A O 1
ATOM 955 N N . LEU A 1 127 ? 6.324 -4.355 -21.704 1.00 93.81 127 LEU A N 1
ATOM 956 C CA . LEU A 1 127 ? 5.201 -3.996 -20.834 1.00 93.81 127 LEU A CA 1
ATOM 957 C C . LEU A 1 127 ? 4.237 -3.012 -21.510 1.00 93.81 127 LEU A C 1
ATOM 959 O O . LEU A 1 127 ? 3.027 -3.204 -21.445 1.00 93.81 127 LEU A O 1
ATOM 963 N N . SER A 1 128 ? 4.758 -2.005 -22.216 1.00 94.19 128 SER A N 1
ATOM 964 C CA . SER A 1 128 ? 3.946 -0.996 -22.921 1.00 94.19 128 SER A CA 1
ATOM 965 C C . SER A 1 128 ? 3.091 -1.554 -24.066 1.00 94.19 128 SER A C 1
ATOM 967 O O . SER A 1 128 ? 2.144 -0.899 -24.496 1.00 94.19 128 SER A O 1
ATOM 969 N N . ARG A 1 129 ? 3.384 -2.769 -24.547 1.00 96.00 129 ARG A N 1
ATOM 970 C CA . ARG A 1 129 ? 2.585 -3.465 -25.571 1.00 96.00 129 ARG A CA 1
ATOM 971 C C . ARG A 1 129 ? 1.477 -4.333 -24.973 1.00 96.00 129 ARG A C 1
ATOM 973 O O . ARG A 1 129 ? 0.661 -4.871 -25.719 1.00 96.00 129 ARG A O 1
ATOM 980 N N . ARG A 1 130 ? 1.444 -4.506 -23.648 1.00 94.25 130 ARG A N 1
ATOM 981 C CA . ARG A 1 130 ? 0.480 -5.367 -22.955 1.00 94.25 130 ARG A CA 1
ATOM 982 C C . ARG A 1 130 ? -0.709 -4.542 -22.471 1.00 94.25 130 ARG A C 1
ATOM 984 O O . ARG A 1 130 ? -0.571 -3.681 -21.609 1.00 94.25 130 ARG A O 1
ATOM 991 N N . ALA A 1 131 ? -1.902 -4.854 -22.969 1.00 93.06 131 ALA A N 1
ATOM 992 C CA . ALA A 1 131 ? -3.136 -4.364 -22.360 1.00 93.06 131 ALA A CA 1
ATOM 993 C C . ALA A 1 131 ? -3.423 -5.134 -21.054 1.00 93.06 131 ALA A C 1
ATOM 995 O O . ALA A 1 131 ? -3.150 -6.341 -21.005 1.00 93.06 131 ALA A O 1
ATOM 996 N N . PRO A 1 132 ? -3.986 -4.499 -20.007 1.00 91.06 132 PRO A N 1
ATOM 997 C CA . PRO A 1 132 ? -4.484 -5.220 -18.838 1.00 91.06 132 PRO A CA 1
ATOM 998 C C . PRO A 1 132 ? -5.441 -6.343 -19.258 1.00 91.06 132 PRO A C 1
ATOM 1000 O O . PRO A 1 132 ? -6.305 -6.137 -20.112 1.00 91.06 132 PRO A O 1
ATOM 1003 N N . LYS A 1 133 ? -5.292 -7.537 -18.674 1.00 91.31 133 LYS A N 1
ATOM 1004 C CA . LYS A 1 133 ? -6.243 -8.631 -18.908 1.00 91.31 133 LYS A CA 1
ATOM 1005 C C . LYS A 1 133 ? -7.544 -8.346 -18.151 1.00 91.31 133 LYS A C 1
ATOM 1007 O O . LYS A 1 133 ? -7.508 -7.880 -17.019 1.00 91.31 133 LYS A O 1
ATOM 1012 N N . GLY A 1 134 ? -8.685 -8.644 -18.773 1.00 84.19 134 GLY A N 1
ATOM 1013 C CA . GLY A 1 134 ? -10.022 -8.415 -18.205 1.00 84.19 134 GLY A CA 1
ATOM 1014 C C . GLY A 1 134 ? -10.554 -9.541 -17.308 1.00 84.19 134 GLY A C 1
ATOM 1015 O O . GLY A 1 134 ? -11.759 -9.599 -17.083 1.00 84.19 134 GLY A O 1
ATOM 1016 N N . GLY A 1 135 ? -9.696 -10.466 -16.863 1.00 83.19 135 GLY A N 1
ATOM 1017 C CA . GLY A 1 135 ? -10.078 -11.557 -15.964 1.00 83.19 135 GLY A CA 1
ATOM 1018 C C . GLY A 1 135 ? -10.531 -11.072 -14.582 1.00 83.19 135 GLY A C 1
ATOM 1019 O O . GLY A 1 135 ? -10.481 -9.884 -14.260 1.00 83.19 135 GLY A O 1
ATOM 1020 N N . VAL A 1 136 ? -10.972 -12.012 -13.745 1.00 86.88 136 VAL A N 1
ATOM 1021 C CA . VAL A 1 136 ? -11.349 -11.715 -12.355 1.00 86.88 136 VAL A CA 1
ATOM 1022 C C . VAL A 1 136 ? -10.117 -11.213 -11.601 1.00 86.88 136 VAL A C 1
ATOM 1024 O O . VAL A 1 136 ? -9.042 -11.797 -11.703 1.00 86.88 136 VAL A O 1
ATOM 1027 N N . ALA A 1 137 ? -10.263 -10.121 -10.849 1.00 88.19 137 ALA A N 1
ATOM 1028 C CA . ALA A 1 137 ? -9.162 -9.586 -10.060 1.00 88.19 137 ALA A CA 1
ATOM 1029 C C . ALA A 1 137 ? -8.746 -10.580 -8.954 1.00 88.19 137 ALA A C 1
ATOM 1031 O O . ALA A 1 137 ? -9.622 -11.123 -8.267 1.00 88.19 137 ALA A O 1
ATOM 1032 N N . PRO A 1 138 ? -7.435 -10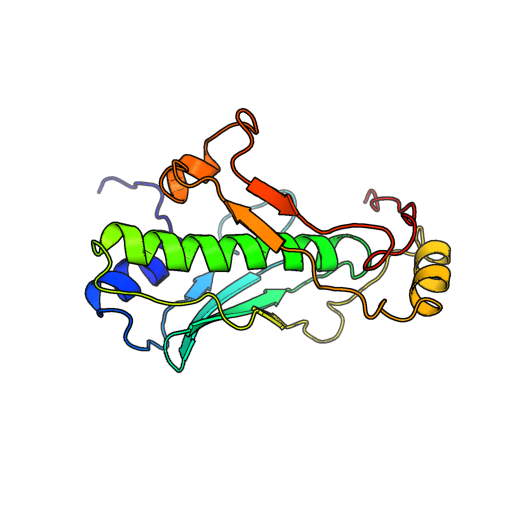.788 -8.736 1.00 91.75 138 PRO A N 1
ATOM 1033 C CA . PRO A 1 138 ? -6.950 -11.661 -7.678 1.00 91.75 138 PRO A CA 1
ATOM 1034 C C . PRO A 1 138 ? -7.319 -11.110 -6.298 1.00 91.75 138 PRO A C 1
ATOM 1036 O O . PRO A 1 138 ? -7.546 -9.910 -6.111 1.00 91.75 138 PRO A O 1
ATOM 1039 N N . ARG A 1 139 ? -7.340 -11.992 -5.299 1.00 92.56 139 ARG A N 1
ATOM 1040 C CA . ARG A 1 139 ? -7.647 -11.646 -3.907 1.00 92.56 139 ARG A CA 1
ATOM 1041 C C . ARG A 1 139 ? -6.476 -11.984 -3.006 1.00 92.56 139 ARG A C 1
ATOM 1043 O O . ARG A 1 139 ? -5.920 -13.071 -3.092 1.00 92.56 139 ARG A O 1
ATOM 1050 N N . VAL A 1 140 ? -6.156 -11.078 -2.088 1.00 91.00 140 VAL A N 1
ATOM 1051 C CA . VAL A 1 140 ? -5.246 -11.363 -0.976 1.00 91.00 140 VAL A CA 1
ATOM 1052 C C . VAL A 1 140 ? -6.085 -11.747 0.236 1.00 91.00 140 VAL A C 1
ATOM 1054 O O . VAL A 1 140 ? -6.947 -10.986 0.678 1.00 91.00 140 VAL A O 1
ATOM 1057 N N . LEU A 1 141 ? -5.848 -12.940 0.763 1.00 92.00 141 LEU A N 1
ATOM 1058 C CA . LEU A 1 141 ? -6.506 -13.469 1.944 1.00 92.00 141 LEU A CA 1
ATOM 1059 C C . LEU A 1 141 ? -5.542 -13.480 3.121 1.00 92.00 141 LEU A C 1
ATOM 1061 O O . LEU A 1 141 ? -4.417 -13.960 3.007 1.00 92.00 141 LEU A O 1
ATOM 1065 N N . LEU A 1 142 ? -6.019 -13.004 4.267 1.00 90.69 142 LEU A N 1
ATOM 1066 C CA . LEU A 1 142 ? -5.351 -13.167 5.550 1.00 90.69 142 LEU A CA 1
ATOM 1067 C C . LEU A 1 142 ? -6.012 -14.321 6.307 1.00 90.69 142 LEU A C 1
ATOM 1069 O O . LEU A 1 142 ? -7.244 -14.410 6.365 1.00 90.69 142 LEU A O 1
ATOM 1073 N N . ARG A 1 143 ? -5.202 -15.187 6.913 1.00 90.25 143 ARG A N 1
ATOM 1074 C CA . ARG A 1 143 ? -5.691 -16.240 7.806 1.00 90.25 143 ARG A CA 1
ATOM 1075 C C . ARG A 1 143 ? -6.579 -15.669 8.917 1.00 90.25 143 ARG A C 1
ATOM 1077 O O . ARG A 1 143 ? -6.332 -14.587 9.446 1.00 90.25 143 ARG A O 1
ATOM 1084 N N . ARG A 1 144 ? -7.620 -16.416 9.299 1.00 86.94 144 ARG A N 1
ATOM 1085 C CA . ARG A 1 144 ? -8.581 -15.973 10.328 1.00 86.94 144 ARG A CA 1
ATOM 1086 C C . ARG A 1 144 ? -7.942 -15.837 11.709 1.00 86.94 144 ARG A C 1
ATOM 1088 O O . ARG A 1 144 ? -8.299 -14.924 12.444 1.00 86.94 144 ARG A O 1
ATOM 1095 N N . ASP A 1 145 ? -7.005 -16.723 12.021 1.00 88.56 145 ASP A N 1
ATOM 1096 C CA . ASP A 1 145 ? -6.238 -16.773 13.267 1.00 88.56 145 ASP A CA 1
ATOM 1097 C C . ASP A 1 145 ? -4.970 -15.907 13.234 1.00 88.56 145 ASP A C 1
ATOM 1099 O O . ASP A 1 145 ? -4.164 -15.967 14.157 1.00 88.56 145 ASP A O 1
ATOM 1103 N N . ALA A 1 146 ? -4.783 -15.092 12.188 1.00 89.50 146 ALA A N 1
ATOM 1104 C CA . ALA A 1 146 ? -3.656 -14.175 12.110 1.00 89.50 146 ALA A CA 1
ATOM 1105 C C . ALA A 1 146 ? -3.622 -13.240 13.338 1.00 89.50 146 ALA A C 1
ATOM 1107 O O . ALA A 1 146 ? -4.671 -12.723 13.739 1.00 89.50 146 ALA A O 1
ATOM 1108 N N . PRO A 1 147 ? -2.446 -12.960 13.917 1.00 90.75 147 PRO A N 1
ATOM 1109 C CA . PRO A 1 147 ? -2.342 -12.082 15.078 1.00 90.75 147 PRO A CA 1
ATOM 1110 C C . PRO A 1 147 ? -2.593 -10.601 14.735 1.00 90.75 147 PRO A C 1
ATOM 1112 O O . PRO A 1 147 ? -3.016 -10.253 13.623 1.00 90.75 147 PRO A O 1
ATOM 1115 N N . GLY A 1 148 ? -2.397 -9.707 15.709 1.00 90.19 148 GLY A N 1
ATOM 1116 C CA . GLY A 1 148 ? -2.483 -8.258 15.493 1.00 90.19 148 GLY A CA 1
ATOM 1117 C C . GLY A 1 148 ? -1.450 -7.754 14.476 1.00 90.19 148 GLY A C 1
ATOM 1118 O O . GLY A 1 148 ? -0.443 -8.411 14.224 1.00 90.19 148 GLY A O 1
ATOM 1119 N N . LEU A 1 149 ? -1.681 -6.572 13.893 1.00 91.56 149 LEU A N 1
ATOM 1120 C CA . LEU A 1 149 ? -0.806 -6.006 12.846 1.00 91.56 149 LEU A CA 1
ATOM 1121 C C . LEU A 1 149 ? 0.686 -5.985 13.241 1.00 91.56 149 LEU A C 1
ATOM 1123 O O . LEU A 1 149 ? 1.541 -6.330 12.430 1.00 91.56 149 LEU A O 1
ATOM 1127 N N . PHE A 1 150 ? 1.006 -5.588 14.473 1.00 90.69 150 PHE A N 1
ATOM 1128 C CA . PHE A 1 150 ? 2.401 -5.460 14.915 1.00 90.69 150 PHE A CA 1
ATOM 1129 C C . PHE A 1 150 ? 3.066 -6.799 15.237 1.00 90.69 150 PHE A C 1
ATOM 1131 O O . PHE A 1 150 ? 4.279 -6.917 15.111 1.00 90.69 150 PHE A O 1
ATOM 1138 N N . GLU A 1 151 ? 2.278 -7.809 15.597 1.00 88.81 151 GLU A N 1
ATOM 1139 C CA . GLU A 1 151 ? 2.756 -9.180 15.774 1.00 88.81 151 GLU A CA 1
ATOM 1140 C C . GLU A 1 151 ? 2.995 -9.837 14.413 1.00 88.81 151 GLU A C 1
ATOM 1142 O O . GLU A 1 151 ? 4.035 -10.450 14.214 1.00 88.81 151 GLU A O 1
ATOM 1147 N N . LEU A 1 152 ? 2.091 -9.628 13.445 1.00 86.62 152 LEU A N 1
ATOM 1148 C CA . LEU A 1 152 ? 2.267 -10.077 12.060 1.00 86.62 152 LEU A CA 1
ATOM 1149 C C . LEU A 1 152 ? 3.580 -9.575 11.451 1.00 86.62 152 LEU A C 1
ATOM 1151 O O . LEU A 1 152 ? 4.251 -10.329 10.761 1.00 86.62 152 LEU A O 1
ATOM 1155 N N . ALA A 1 153 ? 3.954 -8.324 11.727 1.00 75.94 153 ALA A N 1
ATOM 1156 C CA . ALA A 1 153 ? 5.202 -7.736 11.239 1.00 75.94 153 ALA A CA 1
ATOM 1157 C C . ALA A 1 153 ? 6.471 -8.355 11.859 1.00 75.94 153 ALA A C 1
ATOM 1159 O O . ALA A 1 153 ? 7.565 -8.114 11.354 1.00 75.94 153 ALA A O 1
ATOM 1160 N N . ALA A 1 154 ? 6.336 -9.099 12.960 1.00 77.69 154 ALA A N 1
ATOM 1161 C CA . ALA A 1 154 ? 7.440 -9.746 13.664 1.00 77.69 154 ALA A CA 1
ATOM 1162 C C . ALA A 1 154 ? 7.538 -11.255 13.384 1.00 77.69 154 ALA A C 1
ATOM 1164 O O . ALA A 1 154 ? 8.494 -11.885 13.836 1.00 77.69 154 ALA A O 1
ATOM 1165 N N . LEU A 1 155 ? 6.562 -11.838 12.680 1.00 74.75 155 LEU A N 1
ATOM 1166 C CA . LEU A 1 155 ? 6.610 -13.242 12.284 1.00 74.75 155 LEU A CA 1
ATOM 1167 C C . LEU A 1 155 ? 7.584 -13.441 11.121 1.00 74.75 155 LEU A C 1
ATOM 1169 O O . LEU A 1 155 ? 7.719 -12.575 10.256 1.00 74.75 155 LEU A O 1
ATOM 1173 N N . ASP A 1 156 ? 8.221 -14.610 11.087 1.00 65.56 156 ASP A N 1
ATOM 1174 C CA . ASP A 1 156 ? 8.775 -15.125 9.841 1.00 65.56 156 ASP A CA 1
ATOM 1175 C C . ASP A 1 156 ? 7.635 -15.616 8.925 1.00 65.56 156 ASP A C 1
ATOM 1177 O O . ASP A 1 156 ? 6.470 -15.711 9.327 1.00 65.56 156 ASP A O 1
ATOM 1181 N N . ASP A 1 157 ? 7.945 -15.914 7.665 1.00 66.31 157 ASP A N 1
ATOM 1182 C CA . ASP A 1 157 ? 6.943 -16.324 6.673 1.00 66.31 157 ASP A CA 1
ATOM 1183 C C . ASP A 1 157 ? 6.275 -17.695 6.982 1.00 66.31 157 ASP A C 1
ATOM 1185 O O . ASP A 1 157 ? 5.484 -18.191 6.170 1.00 66.31 157 ASP A O 1
ATOM 1189 N N . SER A 1 158 ? 6.548 -18.330 8.138 1.00 63.53 158 SER A N 1
ATOM 1190 C CA . SER A 1 158 ? 6.046 -19.653 8.524 1.00 63.53 158 SER A CA 1
ATOM 1191 C C . SER A 1 158 ? 5.269 -19.661 9.863 1.00 63.53 158 SER A C 1
ATOM 1193 O O . SER A 1 158 ? 5.849 -19.528 10.936 1.00 63.53 158 SER A O 1
ATOM 1195 N N . PRO A 1 159 ? 3.956 -19.974 9.870 1.00 69.38 159 PRO A N 1
ATOM 1196 C CA . PRO A 1 159 ? 3.131 -20.334 8.724 1.00 69.38 159 PRO A CA 1
ATOM 1197 C C . PRO A 1 159 ? 2.701 -19.100 7.924 1.00 69.38 159 PRO A C 1
ATOM 1199 O O . PRO A 1 159 ? 2.343 -18.076 8.501 1.00 69.38 159 PRO A O 1
ATOM 1202 N N . ALA A 1 160 ? 2.607 -19.242 6.598 1.00 78.25 160 ALA A N 1
ATOM 1203 C CA . ALA A 1 160 ? 2.156 -18.164 5.721 1.00 78.25 160 ALA A CA 1
ATOM 1204 C C . ALA A 1 160 ? 0.782 -17.619 6.155 1.00 78.25 160 ALA A C 1
ATOM 1206 O O . ALA A 1 160 ? -0.241 -18.317 6.082 1.00 78.25 160 ALA A O 1
ATOM 1207 N N . MET A 1 161 ? 0.769 -16.363 6.607 1.00 87.31 161 MET A N 1
ATOM 1208 C CA . MET A 1 161 ? -0.434 -15.668 7.077 1.00 87.31 161 MET A CA 1
ATOM 1209 C C . MET A 1 161 ? -1.244 -15.061 5.933 1.00 87.31 161 MET A C 1
ATOM 1211 O O . MET A 1 161 ? -2.466 -14.952 6.040 1.00 87.31 161 MET A O 1
ATOM 1215 N N . LEU A 1 162 ? -0.572 -14.701 4.839 1.00 88.62 162 LEU A N 1
ATOM 1216 C CA . LEU A 1 162 ? -1.163 -14.140 3.629 1.00 88.62 162 LEU A CA 1
ATOM 1217 C C . LEU A 1 162 ? -1.131 -15.171 2.498 1.00 88.62 162 LEU A C 1
ATOM 1219 O O . LEU A 1 162 ? -0.157 -15.905 2.338 1.00 88.62 162 LEU A O 1
ATOM 1223 N N . ARG A 1 163 ? -2.198 -15.220 1.701 1.00 90.44 163 ARG A N 1
ATOM 1224 C CA . ARG A 1 163 ? -2.294 -16.038 0.485 1.00 90.44 163 ARG A CA 1
ATOM 1225 C C . ARG A 1 163 ? -2.927 -15.231 -0.634 1.00 90.44 163 ARG A C 1
ATOM 1227 O O . ARG A 1 163 ? -3.834 -14.447 -0.380 1.00 90.44 163 ARG A O 1
ATOM 1234 N N . VAL A 1 164 ? -2.472 -15.446 -1.862 1.00 90.44 164 VAL A N 1
ATOM 1235 C CA . VAL A 1 164 ? -3.086 -14.862 -3.059 1.00 90.44 164 VAL A CA 1
ATOM 1236 C C . VAL A 1 164 ? -3.928 -15.935 -3.743 1.00 90.44 164 VAL A C 1
ATOM 1238 O O . VAL A 1 164 ? -3.444 -17.038 -3.982 1.00 90.44 164 VAL A O 1
ATOM 1241 N N . GLU A 1 165 ? -5.181 -15.618 -4.051 1.00 93.50 165 GLU A N 1
ATOM 1242 C CA . GLU A 1 165 ? -6.110 -16.477 -4.787 1.00 93.50 165 GLU A CA 1
ATOM 1243 C C . GLU A 1 165 ? -6.509 -15.831 -6.114 1.00 93.50 165 GLU A C 1
ATOM 1245 O O . GLU A 1 165 ? -6.683 -14.613 -6.191 1.00 93.50 165 GLU A O 1
ATOM 1250 N N . GLY A 1 166 ? -6.683 -16.650 -7.155 1.00 92.00 166 GLY A N 1
ATOM 1251 C CA . GLY A 1 166 ? -7.122 -16.185 -8.475 1.00 92.00 166 GLY A CA 1
ATOM 1252 C C . GLY A 1 166 ? -6.086 -15.345 -9.222 1.00 92.00 166 GLY A C 1
ATOM 1253 O O . GLY A 1 166 ? -6.462 -14.511 -10.033 1.00 92.00 166 GLY A O 1
ATOM 1254 N N . TYR A 1 167 ? -4.793 -15.516 -8.919 1.00 91.81 167 TYR A N 1
ATOM 1255 C CA . TYR A 1 167 ? -3.709 -14.932 -9.709 1.00 91.81 167 TYR A CA 1
ATOM 1256 C C . TYR A 1 167 ? -3.187 -15.965 -10.712 1.00 91.81 167 TYR A C 1
ATOM 1258 O O . TYR A 1 167 ? -2.265 -16.722 -10.410 1.00 91.81 167 TYR A O 1
ATOM 1266 N N . ASP A 1 168 ? -3.820 -16.015 -11.882 1.00 91.12 168 ASP A N 1
ATOM 1267 C CA . ASP A 1 168 ? -3.555 -16.988 -12.946 1.00 91.12 168 ASP A CA 1
ATOM 1268 C C . ASP A 1 168 ? -3.532 -16.331 -14.340 1.00 91.12 168 ASP A C 1
ATOM 1270 O O . ASP A 1 168 ? -3.710 -15.117 -14.487 1.00 91.12 168 ASP A O 1
ATOM 1274 N N . ASP A 1 169 ? -3.324 -17.140 -15.382 1.00 90.69 169 ASP A N 1
ATOM 1275 C CA . ASP A 1 169 ? -3.187 -16.682 -16.768 1.00 90.69 169 ASP A CA 1
ATOM 1276 C C . ASP A 1 169 ? -4.421 -15.936 -17.313 1.00 90.69 169 ASP A C 1
ATOM 1278 O O . ASP A 1 169 ? -4.327 -15.275 -18.354 1.00 90.69 169 ASP A O 1
ATOM 1282 N N . SER A 1 170 ? -5.575 -15.988 -16.641 1.00 90.62 170 SER A N 1
ATOM 1283 C CA . SER A 1 170 ? -6.752 -15.196 -17.015 1.00 90.62 170 SER A CA 1
ATOM 1284 C C . SER A 1 170 ? -6.609 -13.714 -16.649 1.00 90.62 170 SER A C 1
ATOM 1286 O O . SER A 1 170 ? -7.170 -12.858 -17.338 1.00 90.62 170 SER A O 1
ATOM 1288 N N . CYS A 1 171 ? -5.828 -13.386 -15.614 1.00 90.19 171 CYS A N 1
ATOM 1289 C CA . CYS A 1 171 ? -5.656 -12.021 -15.111 1.00 90.19 171 CYS A CA 1
ATOM 1290 C C . CYS A 1 171 ? -4.206 -11.513 -15.175 1.00 90.19 171 CYS A C 1
ATOM 1292 O O . CYS A 1 171 ? -3.985 -10.308 -15.064 1.00 90.19 171 CYS A O 1
ATOM 1294 N N . CYS A 1 172 ? -3.214 -12.388 -15.377 1.00 90.31 172 CYS A N 1
ATOM 1295 C CA . CYS A 1 172 ? -1.802 -12.011 -15.446 1.00 90.31 172 CYS A CA 1
ATOM 1296 C C . CYS A 1 172 ? -1.156 -12.384 -16.789 1.00 90.31 172 CYS A C 1
ATOM 1298 O O . CYS A 1 172 ? -1.532 -13.346 -17.457 1.00 90.31 172 CYS A O 1
ATOM 1300 N N . HIS A 1 173 ? -0.196 -11.575 -17.236 1.00 93.19 173 HIS A N 1
ATOM 1301 C CA . HIS A 1 173 ? 0.665 -11.908 -18.377 1.00 93.19 173 HIS A CA 1
ATOM 1302 C C . HIS A 1 173 ? 1.898 -12.686 -17.899 1.00 93.19 173 HIS A C 1
ATOM 1304 O O . HIS A 1 173 ? 2.263 -12.552 -16.729 1.00 93.19 173 HIS A O 1
ATOM 1310 N N . PRO A 1 174 ? 2.596 -13.419 -18.789 1.00 93.62 174 PRO A N 1
ATOM 1311 C CA . PRO A 1 174 ? 3.849 -14.079 -18.441 1.00 93.62 174 PRO A CA 1
ATOM 1312 C C . PRO A 1 174 ? 4.845 -13.121 -17.784 1.00 93.62 174 PRO A C 1
ATOM 1314 O O . PRO A 1 174 ? 4.934 -11.943 -18.153 1.00 93.62 174 PRO A O 1
ATOM 1317 N N . ARG A 1 175 ? 5.605 -13.631 -16.813 1.00 93.50 175 ARG A N 1
ATOM 1318 C CA . ARG A 1 175 ? 6.608 -12.857 -16.074 1.00 93.50 175 ARG A CA 1
ATOM 1319 C C . ARG A 1 175 ? 7.572 -12.151 -17.036 1.00 93.50 175 ARG A C 1
ATOM 1321 O O . ARG A 1 175 ? 8.137 -12.794 -17.913 1.00 93.50 175 ARG A O 1
ATOM 1328 N N . ILE A 1 176 ? 7.797 -10.857 -16.812 1.00 93.62 176 ILE A N 1
ATOM 1329 C CA . ILE A 1 176 ? 8.907 -10.112 -17.419 1.00 93.62 176 ILE A CA 1
ATOM 1330 C C . ILE A 1 176 ? 10.092 -10.191 -16.458 1.00 93.62 176 ILE A C 1
ATOM 1332 O O . ILE A 1 176 ? 9.934 -9.997 -15.249 1.00 93.62 176 ILE A O 1
ATOM 1336 N N . VAL A 1 177 ? 11.270 -10.523 -16.978 1.00 92.88 177 VAL A N 1
ATOM 1337 C CA . VAL A 1 177 ? 12.505 -10.528 -16.189 1.00 92.88 177 VAL A CA 1
ATOM 1338 C C . VAL A 1 177 ? 13.084 -9.121 -16.195 1.00 92.88 177 VAL A C 1
ATOM 1340 O O . VAL A 1 177 ? 13.202 -8.494 -17.241 1.00 92.88 177 VAL A O 1
ATOM 1343 N N . VAL A 1 178 ? 13.424 -8.633 -15.010 1.00 92.62 178 VAL A N 1
ATOM 1344 C CA . VAL A 1 178 ? 13.930 -7.281 -14.774 1.00 92.62 178 VAL A CA 1
ATOM 1345 C C . VAL A 1 178 ? 15.116 -7.359 -13.825 1.00 92.62 178 VAL A C 1
ATOM 1347 O O . VAL A 1 178 ? 15.181 -8.252 -12.977 1.00 92.62 178 VAL A O 1
ATOM 1350 N N . ALA A 1 179 ? 16.052 -6.432 -13.976 1.00 90.81 179 ALA A N 1
ATOM 1351 C CA . ALA A 1 179 ? 17.206 -6.294 -13.108 1.00 90.81 179 ALA A CA 1
ATOM 1352 C C . ALA A 1 179 ? 16.983 -5.144 -12.124 1.00 90.81 179 ALA A C 1
ATOM 1354 O O . ALA A 1 179 ? 16.514 -4.068 -12.500 1.00 90.81 179 ALA A O 1
ATOM 1355 N N . GLN A 1 180 ? 17.351 -5.356 -10.863 1.00 84.94 180 GLN A N 1
ATOM 1356 C CA . GLN A 1 180 ? 17.486 -4.249 -9.929 1.00 84.94 180 GLN A CA 1
ATOM 1357 C C . GLN A 1 180 ? 18.715 -3.435 -10.338 1.00 84.94 180 GLN A C 1
ATOM 1359 O O . GLN A 1 180 ? 19.786 -3.998 -10.566 1.00 84.94 180 GLN A O 1
ATOM 1364 N N . ALA A 1 181 ? 18.562 -2.118 -10.463 1.00 77.06 181 ALA A N 1
ATOM 1365 C CA . ALA A 1 181 ? 19.707 -1.257 -10.700 1.00 77.06 181 ALA A CA 1
ATOM 1366 C C . ALA A 1 181 ? 20.605 -1.284 -9.457 1.00 77.06 181 ALA A C 1
ATOM 1368 O O . ALA A 1 181 ? 20.206 -0.841 -8.379 1.00 77.06 181 ALA A O 1
ATOM 1369 N N . ASN A 1 182 ? 21.808 -1.828 -9.609 1.00 65.62 182 ASN A N 1
ATOM 1370 C CA . ASN A 1 182 ? 22.861 -1.648 -8.624 1.00 65.62 182 ASN A CA 1
ATOM 1371 C C . ASN A 1 182 ? 23.436 -0.248 -8.857 1.00 65.62 182 ASN A C 1
ATOM 1373 O O . ASN A 1 182 ? 23.810 0.073 -9.987 1.00 65.62 182 ASN A O 1
ATOM 1377 N N . GLY A 1 183 ? 23.395 0.591 -7.820 1.00 54.50 183 GLY A N 1
ATOM 1378 C CA . GLY A 1 183 ? 24.026 1.913 -7.841 1.00 54.50 183 GLY A CA 1
ATOM 1379 C C . GLY A 1 183 ? 25.538 1.833 -7.981 1.00 54.50 183 GLY A C 1
ATOM 1380 O O . GLY A 1 183 ? 26.107 0.776 -7.625 1.00 54.50 183 GLY A O 1
#

Radius of gyration: 18.44 Å; chains: 1; bounding box: 42×36×56 Å

Foldseek 3Di:
DPPDDDDLQVVFALVCCLVVLNDWDFRSKDAPADPPDDDPDTDQWGMKHWTDDPLAIEIEIEGAAAAPQPRVVVCVVVVLVVLQQSQVLSCVVNVNSRHGHYDYYHYDYPPPRYDHDPQCPVVVVVVVVDDFAPADDKDKDFDPPDDHPVVNVVDDCVVPRIDIGPPDPRGDDPDDDGDDDDD

Sequence (183 aa):
AEGGRLNPLEKDVITPLCKRRGEPSRNLIVSLVHPSQATVQPACTSSAQFSVRGGSLDLALQQRSSDVILGLPHDAYVWSVILHLVAREVRRRTDGEVALSAGRLSIHLPAGSAHAYAVNEDALRELSRRAPKGGVAPRVLLRRDAPGLFELAALDDSPAMLRVEGYDDSCCHPRIVVAQANG

InterPro domains:
  IPR023451 Thymidylate synthase/dCMP hydroxymethylase domain [PF00303] (23-168)
  IPR036926 Thymidylate synthase/dCMP hydroxymethylase superfamily [G3DSA:3.30.572.10] (7-181)
  IPR036926 Thymidylate synthase/dCMP hydroxymethylase superfamily [SSF55831] (21-145)

Organism: Emiliania huxleyi (NCBI:txid2903)

pLDDT: mean 90.34, std 10.19, range [38.06, 98.56]